Protein AF-A0AAU3USH6-F1 (afdb_monomer_lite)

Foldseek 3Di:
DDDDDPPDQPDPQAALLVLLVVQCVVVPLAQGVVLSPPASPDRPDDPDDDPPAAEPAQCQQVLVLLLVLQVDDDPPSPVVVSLVSQLSYHYDLDAHPSLLVSLVVHDLVVLLVLLCCQCRGDSGDRSNSSSLNSLLRRNAPVCLVSLLSSCSSQVRSLLSSLSNLLPYPPSLVSLLSSLSHHDDPSVLNSLVSNLVSLDPVNLVCLLQPSDPLDLLVLQCLLSSCVSSVLLVLLQDPPNDPRSLLSLLSSLLSLCVNPPRDHHLLNNPCNLSSLVSSLVVLVVDADDQSSLSSLQSQLCLLVCVPHPDHDPDPCSVVSNVSSVVVNPHDNPPDDDDPPPDD

Secondary structure (DSSP, 8-state):
----------S----HHHHHHHHHHHSTTSPPGGGGPSPTTS-SS-S----SPPB-TTSHHHHHHHHHHHH--STT--HHHHHHHHHTSBPPSS--HHHHHHHHHS-HHHHHHHHHHHHHH-SSHHHHHHHHHHHHHH--GGGHHHHHHHHTSHHHHHHHHHHHHTTSTTHHHHHHHHHTT--HHHHHHHHHHHHHTT-GGGHHHHTTTS--S-GGGGGTHHHHHHHTTHHHHTTSTT--HHHHHHHHHHHHHHHHTTTTS--TTT-TTHHHHHHHHHHHHTTS---HHHHHHHHHHHHHHTTSS-SS----TTHHHHHHHHHHHTTPPPPP---------

Structure (mmCIF, N/CA/C/O backbone):
data_AF-A0AAU3USH6-F1
#
_entry.id   AF-A0AAU3USH6-F1
#
loop_
_atom_site.group_PDB
_atom_site.id
_atom_site.type_symbol
_atom_site.label_atom_id
_atom_site.label_alt_id
_atom_site.label_comp_id
_atom_site.label_asym_id
_atom_site.label_entity_id
_atom_site.label_seq_id
_atom_site.pdbx_PDB_ins_code
_atom_site.Cartn_x
_atom_site.Cartn_y
_atom_site.Cartn_z
_atom_site.occupancy
_atom_site.B_iso_or_equiv
_atom_site.auth_seq_id
_atom_site.auth_comp_id
_atom_site.auth_asym_id
_atom_site.auth_atom_id
_atom_site.pdbx_PDB_model_num
ATOM 1 N N . MET A 1 1 ? -7.020 38.994 34.056 1.00 33.50 1 MET A N 1
ATOM 2 C CA . MET A 1 1 ? -8.200 38.235 33.591 1.00 33.50 1 MET A CA 1
ATOM 3 C C . MET A 1 1 ? -8.359 38.485 32.102 1.00 33.50 1 MET A C 1
ATOM 5 O O . MET A 1 1 ? -8.972 39.469 31.717 1.00 33.50 1 MET A O 1
ATOM 9 N N . THR A 1 2 ? -7.726 37.663 31.272 1.00 31.30 2 THR A N 1
ATOM 10 C CA . THR A 1 2 ? -7.812 37.741 29.808 1.00 31.30 2 THR A CA 1
ATOM 11 C C . THR A 1 2 ? -8.616 36.544 29.327 1.00 31.30 2 THR A C 1
ATOM 13 O O . THR A 1 2 ? -8.258 35.399 29.589 1.00 31.30 2 THR A O 1
ATOM 16 N N . ALA A 1 3 ? -9.759 36.840 28.713 1.00 30.94 3 ALA A N 1
ATOM 17 C CA . ALA A 1 3 ? -10.722 35.872 28.223 1.00 30.94 3 ALA A CA 1
ATOM 18 C C . ALA A 1 3 ? -10.141 35.082 27.042 1.00 30.94 3 ALA A C 1
ATOM 20 O O . ALA A 1 3 ? -9.728 35.661 26.037 1.00 30.94 3 ALA A O 1
ATOM 21 N N . THR A 1 4 ? -10.124 33.759 27.167 1.00 32.22 4 THR A N 1
ATOM 22 C CA . THR A 1 4 ? -9.827 32.829 26.079 1.00 32.22 4 THR A CA 1
ATOM 23 C C . THR A 1 4 ? -11.033 32.805 25.144 1.00 32.22 4 THR A C 1
ATOM 25 O O . THR A 1 4 ? -12.100 32.311 25.508 1.00 32.22 4 THR A O 1
ATOM 28 N N . ALA A 1 5 ? -10.892 33.389 23.955 1.00 35.75 5 ALA A N 1
ATOM 29 C CA . ALA A 1 5 ? -11.896 33.298 22.907 1.00 35.75 5 ALA A CA 1
ATOM 30 C C . ALA A 1 5 ? -11.969 31.843 22.419 1.00 35.75 5 ALA A C 1
ATOM 32 O O . ALA A 1 5 ? -11.060 31.354 21.751 1.00 35.75 5 ALA A O 1
ATOM 33 N N . GLY A 1 6 ? -13.039 31.142 22.795 1.00 31.83 6 GLY A N 1
ATOM 34 C CA . GLY A 1 6 ? -13.374 29.839 22.237 1.00 31.83 6 GLY A CA 1
ATOM 35 C C . GLY A 1 6 ? -13.716 29.999 20.760 1.00 31.83 6 GLY A C 1
ATOM 36 O O . GLY A 1 6 ? -14.723 30.618 20.421 1.00 31.83 6 GLY A O 1
ATOM 37 N N . SER A 1 7 ? -12.869 29.455 19.887 1.00 38.50 7 SER A N 1
ATOM 38 C CA . SER A 1 7 ? -13.201 29.272 18.477 1.00 38.50 7 SER A CA 1
ATOM 39 C C . SER A 1 7 ? -14.370 28.290 18.393 1.00 38.50 7 SER A C 1
ATOM 41 O O . SER A 1 7 ? -14.220 27.092 18.635 1.00 38.50 7 SER A O 1
ATOM 43 N N . ALA A 1 8 ? -15.569 28.814 18.150 1.00 40.00 8 ALA A N 1
ATOM 44 C CA . ALA A 1 8 ? -16.769 28.010 17.996 1.00 40.00 8 ALA A CA 1
ATOM 45 C C . ALA A 1 8 ? -16.693 27.241 16.666 1.00 40.00 8 ALA A C 1
ATOM 47 O O . ALA A 1 8 ? -16.789 27.825 15.588 1.00 40.00 8 ALA A O 1
ATOM 48 N N . ARG A 1 9 ? -16.508 25.920 16.764 1.00 53.28 9 ARG A N 1
ATOM 49 C CA . ARG A 1 9 ? -16.502 24.963 15.648 1.00 53.28 9 ARG A CA 1
ATOM 50 C C . ARG A 1 9 ? -17.879 24.950 14.966 1.00 53.28 9 ARG A C 1
ATOM 52 O O . ARG A 1 9 ? -18.876 24.596 15.593 1.00 53.28 9 ARG A O 1
ATOM 59 N N . LEU A 1 10 ? -17.948 25.338 13.692 1.00 42.50 10 LEU A N 1
ATOM 60 C CA . LEU A 1 10 ? -19.196 25.463 12.925 1.00 42.50 10 LEU A CA 1
ATOM 61 C C . LEU A 1 10 ? -19.379 24.266 11.977 1.00 42.50 10 LEU A C 1
ATOM 63 O O . LEU A 1 10 ? -19.048 24.334 10.797 1.00 42.50 10 LEU A O 1
ATOM 67 N N . GLY A 1 11 ? -19.915 23.161 12.499 1.00 51.69 11 GLY A N 1
ATOM 68 C CA . GLY A 1 11 ? -20.373 22.014 11.706 1.00 51.69 11 GLY A CA 1
ATOM 69 C C . GLY A 1 11 ? -20.657 20.773 12.565 1.00 51.69 11 GLY A C 1
ATOM 70 O O . GLY A 1 11 ? -20.011 20.595 13.599 1.00 51.69 11 GLY A O 1
ATOM 71 N N . PRO A 1 12 ? -21.621 19.908 12.190 1.00 58.28 12 PRO A N 1
ATOM 72 C CA . PRO A 1 12 ? -21.816 18.632 12.872 1.00 58.28 12 PRO A CA 1
ATOM 73 C C . PRO A 1 12 ? -20.579 17.745 12.677 1.00 58.28 12 PRO A C 1
ATOM 75 O O . PRO A 1 12 ? -20.159 17.499 11.547 1.00 58.28 12 PRO A O 1
ATOM 78 N N . ARG A 1 13 ? -20.002 17.260 13.782 1.00 82.00 13 ARG A N 1
ATOM 79 C CA . ARG A 1 13 ? -18.892 16.299 13.763 1.00 82.00 13 ARG A CA 1
ATOM 80 C C . ARG A 1 13 ? -19.377 14.976 13.171 1.00 82.00 13 ARG A C 1
ATOM 82 O O . ARG A 1 13 ? -20.218 14.304 13.765 1.00 82.00 13 ARG A O 1
ATOM 89 N N . ILE A 1 14 ? -18.872 14.634 11.992 1.00 92.31 14 ILE A N 1
ATOM 90 C CA . ILE A 1 14 ? -19.162 13.366 11.315 1.00 92.31 14 ILE A CA 1
ATOM 91 C C . ILE A 1 14 ? -18.106 12.322 11.675 1.00 92.31 14 ILE A C 1
ATOM 93 O O . ILE A 1 14 ? -16.961 12.662 11.961 1.00 92.31 14 ILE A O 1
ATOM 97 N N . ALA A 1 15 ? -18.487 11.046 11.658 1.00 95.38 15 ALA A N 1
ATOM 98 C CA . ALA A 1 15 ? -17.537 9.962 11.874 1.00 95.38 15 ALA A CA 1
ATOM 99 C C . ALA A 1 15 ? -16.539 9.867 10.710 1.00 95.38 15 ALA A C 1
ATOM 101 O O . ALA A 1 15 ? -16.905 10.124 9.559 1.00 95.38 15 ALA A O 1
ATOM 102 N N . PHE A 1 16 ? -15.311 9.420 10.986 1.00 96.50 16 PHE A N 1
ATOM 103 C CA . PHE A 1 16 ? -14.278 9.208 9.959 1.00 96.50 16 PHE A CA 1
ATOM 104 C C . PHE A 1 16 ? -14.749 8.265 8.844 1.00 96.50 16 PHE A C 1
ATOM 106 O O . PHE A 1 16 ? -14.496 8.515 7.667 1.00 96.50 16 PHE A O 1
ATOM 113 N N . TYR A 1 17 ? -15.510 7.226 9.195 1.00 97.75 17 TYR A N 1
ATOM 114 C CA . TYR A 1 17 ? -16.136 6.334 8.220 1.00 97.75 17 TYR A CA 1
ATOM 115 C C . TYR A 1 17 ? -17.096 7.073 7.274 1.00 97.75 17 TYR A C 1
ATOM 117 O O . TYR A 1 17 ? -17.008 6.919 6.058 1.00 97.75 17 TYR A O 1
ATOM 125 N N . GLU A 1 18 ? -17.990 7.913 7.802 1.00 97.75 18 GLU A N 1
ATOM 126 C CA . GLU A 1 18 ? -18.938 8.668 6.972 1.00 97.75 18 GLU A CA 1
ATOM 127 C C . GLU A 1 18 ? -18.246 9.748 6.133 1.00 97.75 18 GLU A C 1
ATOM 129 O O . GLU A 1 18 ? -18.637 9.982 4.987 1.00 97.75 18 GLU A O 1
ATOM 134 N N . HIS A 1 19 ? -17.183 10.353 6.668 1.00 96.50 19 HIS A N 1
ATOM 135 C CA . HIS A 1 19 ? -16.307 11.263 5.931 1.00 96.50 19 HIS A CA 1
ATOM 136 C C . HIS A 1 19 ? -15.667 10.573 4.726 1.00 96.50 19 HIS A C 1
ATOM 138 O O . HIS A 1 19 ? -15.833 11.029 3.594 1.00 96.50 19 HIS A O 1
ATOM 144 N N . ALA A 1 20 ? -15.027 9.422 4.944 1.00 97.06 20 ALA A N 1
ATOM 145 C CA . ALA A 1 20 ? -14.405 8.647 3.878 1.00 97.06 20 ALA A CA 1
ATOM 146 C C . ALA A 1 20 ? -15.422 8.235 2.802 1.00 97.06 20 ALA A C 1
ATOM 148 O O . ALA A 1 20 ? -15.179 8.440 1.614 1.00 97.06 20 ALA A O 1
ATOM 149 N N . ARG A 1 21 ? -16.617 7.767 3.196 1.00 97.19 21 ARG A N 1
ATOM 150 C CA . ARG A 1 21 ? -17.698 7.452 2.244 1.00 97.19 21 ARG A CA 1
ATOM 151 C C . ARG A 1 21 ? -18.176 8.666 1.457 1.00 97.19 21 ARG A C 1
ATOM 153 O O . ARG A 1 21 ? -18.535 8.542 0.286 1.00 97.19 21 ARG A O 1
ATOM 160 N N . ALA A 1 22 ? -18.269 9.830 2.096 1.00 96.69 22 ALA A N 1
ATOM 161 C CA . ALA A 1 22 ? -18.674 11.056 1.419 1.00 96.69 22 ALA A CA 1
ATOM 162 C C . ALA A 1 22 ? -17.637 11.483 0.374 1.00 96.69 22 ALA A C 1
ATOM 164 O O . ALA A 1 22 ? -18.023 11.903 -0.718 1.00 96.69 22 ALA A O 1
ATOM 165 N N . LEU A 1 23 ? -16.348 11.336 0.685 1.00 96.25 23 LEU A N 1
ATOM 166 C CA . LEU A 1 23 ? -15.255 11.614 -0.241 1.00 96.25 23 LEU A CA 1
ATOM 167 C C . LEU A 1 23 ? -15.188 10.599 -1.383 1.00 96.25 23 LEU A C 1
ATOM 169 O O . LEU A 1 23 ? -15.108 11.012 -2.535 1.00 96.25 23 LEU A O 1
ATOM 173 N N . GLU A 1 24 ? -15.319 9.304 -1.100 1.00 95.94 24 GLU A N 1
ATOM 174 C CA . GLU A 1 24 ? -15.345 8.253 -2.124 1.00 95.94 24 GLU A CA 1
ATOM 175 C C . GLU A 1 24 ? -16.473 8.482 -3.141 1.00 95.94 24 GLU A C 1
ATOM 177 O O . GLU A 1 24 ? -16.260 8.384 -4.346 1.00 95.94 24 GLU A O 1
ATOM 182 N N . ARG A 1 25 ? -17.669 8.876 -2.680 1.00 96.75 25 ARG A N 1
ATOM 183 C CA . ARG A 1 25 ? -18.783 9.223 -3.581 1.00 96.75 25 ARG A CA 1
ATOM 184 C C . ARG A 1 25 ? -18.479 10.422 -4.481 1.00 96.75 25 ARG A C 1
ATOM 186 O O . ARG A 1 25 ? -19.014 10.493 -5.583 1.00 96.75 25 ARG A O 1
ATOM 193 N N . ARG A 1 26 ? -17.672 11.377 -4.010 1.00 96.31 26 ARG A N 1
ATOM 194 C CA . ARG A 1 26 ? -17.270 12.567 -4.781 1.00 96.31 26 ARG A CA 1
ATOM 195 C C . ARG A 1 26 ? -16.106 12.277 -5.730 1.00 96.31 26 ARG A C 1
ATOM 197 O O . ARG A 1 26 ? -16.021 12.908 -6.779 1.00 96.31 26 ARG A O 1
ATOM 204 N N . HIS A 1 27 ? -15.247 11.326 -5.375 1.00 94.50 27 HIS A N 1
ATOM 205 C CA . HIS A 1 27 ? -14.028 10.964 -6.098 1.00 94.50 27 HIS A CA 1
ATOM 206 C C . HIS A 1 27 ? -13.971 9.447 -6.354 1.00 94.50 27 HIS A C 1
ATOM 208 O O . HIS A 1 27 ? -13.082 8.762 -5.846 1.00 94.50 27 HIS A O 1
ATOM 214 N N . PRO A 1 28 ? -14.928 8.885 -7.116 1.00 94.00 28 PRO A N 1
ATOM 215 C CA . PRO A 1 28 ? -15.047 7.441 -7.257 1.00 94.00 28 PRO A CA 1
ATOM 216 C C . PRO A 1 28 ? -13.859 6.852 -8.022 1.00 94.00 28 PRO A C 1
ATOM 218 O O . PRO A 1 28 ? -13.583 7.231 -9.159 1.00 94.00 28 PRO A O 1
ATOM 221 N N . GLY A 1 29 ? -13.189 5.875 -7.407 1.00 92.31 29 GLY A N 1
ATOM 222 C CA . GLY A 1 29 ? -12.150 5.073 -8.059 1.00 92.31 29 GLY A CA 1
ATOM 223 C C . GLY A 1 29 ? -10.821 5.788 -8.308 1.00 92.31 29 GLY A C 1
ATOM 224 O O . GLY A 1 29 ? -9.983 5.233 -9.011 1.00 92.31 29 GLY A O 1
ATOM 225 N N . ILE A 1 30 ? -10.620 6.979 -7.743 1.00 93.00 30 ILE A N 1
ATOM 226 C CA . ILE A 1 30 ? -9.358 7.723 -7.821 1.00 93.00 30 ILE A CA 1
ATOM 227 C C . ILE A 1 30 ? -8.828 8.020 -6.413 1.00 93.00 30 ILE A C 1
ATOM 229 O O . ILE A 1 30 ? -9.618 8.038 -5.465 1.00 93.00 30 ILE A O 1
ATOM 233 N N . PRO A 1 31 ? -7.517 8.276 -6.254 1.00 94.31 31 PRO A N 1
ATOM 234 C CA . PRO A 1 31 ? -6.971 8.745 -4.989 1.00 94.31 31 PRO A CA 1
ATOM 235 C C . PRO A 1 31 ? -7.703 9.976 -4.451 1.00 94.31 31 PRO A C 1
ATOM 237 O O . PRO A 1 31 ? -7.961 10.929 -5.192 1.00 94.31 31 PRO A O 1
ATOM 240 N N . LEU A 1 32 ? -8.028 9.959 -3.155 1.00 93.44 32 LEU A N 1
ATOM 241 C CA . LEU A 1 32 ? -8.679 11.097 -2.510 1.00 93.44 32 LEU A CA 1
ATOM 242 C C . LEU A 1 32 ? -7.744 12.320 -2.505 1.00 93.44 32 LEU A C 1
ATOM 244 O O . LEU A 1 32 ? -6.558 12.177 -2.183 1.00 93.44 32 LEU A O 1
ATOM 248 N N . PRO A 1 33 ? -8.254 13.532 -2.801 1.00 91.12 33 PRO A N 1
ATOM 249 C CA . PRO A 1 33 ? -7.474 14.758 -2.662 1.00 91.12 33 PRO A CA 1
ATOM 250 C C . PRO A 1 33 ? -6.891 14.877 -1.250 1.00 91.12 33 PRO A C 1
ATOM 252 O O . PRO A 1 33 ? -7.598 14.624 -0.275 1.00 91.12 33 PRO A O 1
ATOM 255 N N . ALA A 1 34 ? -5.607 15.234 -1.151 1.00 89.75 34 ALA A N 1
ATOM 256 C CA . ALA A 1 34 ? -4.889 15.385 0.120 1.00 89.75 34 ALA A CA 1
ATOM 257 C C . ALA A 1 34 ? -5.063 14.193 1.089 1.00 89.75 34 ALA A C 1
ATOM 259 O O . ALA A 1 34 ? -5.134 14.378 2.298 1.00 89.75 34 ALA A O 1
ATOM 260 N N . ASN A 1 35 ? -5.178 12.964 0.569 1.00 90.56 35 ASN A N 1
ATOM 261 C CA . ASN A 1 35 ? -5.408 11.748 1.364 1.00 90.56 35 ASN A CA 1
ATOM 262 C C . ASN A 1 35 ? -6.676 11.800 2.243 1.00 90.56 35 ASN A C 1
ATOM 264 O O . ASN A 1 35 ? -6.770 11.096 3.246 1.00 90.56 35 ASN A O 1
ATOM 268 N N . GLY A 1 36 ? -7.653 12.631 1.867 1.00 91.19 36 GLY A N 1
ATOM 269 C CA . GLY A 1 36 ? -8.905 12.822 2.593 1.00 91.19 36 GLY A CA 1
ATOM 270 C C . GLY A 1 36 ? -8.870 13.887 3.690 1.00 91.19 36 GLY A C 1
ATOM 271 O O . GLY A 1 36 ? -9.842 14.004 4.438 1.00 91.19 36 GLY A O 1
ATOM 272 N N . GLU A 1 37 ? -7.798 14.673 3.778 1.00 89.88 37 GLU A N 1
ATOM 273 C CA . GLU A 1 37 ? -7.746 15.861 4.628 1.00 89.88 37 GLU A CA 1
ATOM 274 C C . GLU A 1 37 ? -8.590 17.031 4.071 1.00 89.88 37 GLU A C 1
ATOM 276 O O . GLU A 1 37 ? -8.805 17.128 2.857 1.00 89.88 37 GLU A O 1
ATOM 281 N N . PRO A 1 38 ? -9.047 17.960 4.935 1.00 90.56 38 PRO A N 1
ATOM 282 C CA . PRO A 1 38 ? -8.924 17.936 6.397 1.00 90.56 38 PRO A CA 1
ATOM 283 C C . PRO A 1 38 ? -9.810 16.857 7.033 1.00 90.56 38 PRO A C 1
ATOM 285 O O . PRO A 1 38 ? -10.879 16.528 6.513 1.00 90.56 38 PRO A O 1
ATOM 288 N N . TYR A 1 39 ? -9.370 16.312 8.167 1.00 89.62 39 TYR A N 1
ATOM 289 C CA . TYR A 1 39 ? -10.148 15.320 8.903 1.00 89.62 39 TYR A CA 1
ATOM 290 C C . TYR A 1 39 ? -11.275 15.954 9.735 1.00 89.62 39 TYR A C 1
ATOM 292 O O . TYR A 1 39 ? -11.193 17.134 10.087 1.00 89.62 39 TYR A O 1
ATOM 300 N N . PRO A 1 40 ? -12.331 15.185 10.078 1.00 88.19 40 PRO A N 1
ATOM 301 C CA . PRO A 1 40 ? -13.511 15.708 10.776 1.00 88.19 40 PRO A CA 1
ATOM 302 C C . PRO A 1 40 ? -13.250 16.322 12.159 1.00 88.19 40 PRO A C 1
ATOM 304 O O . PRO A 1 40 ? -14.067 17.105 12.646 1.00 88.19 40 PRO A O 1
ATOM 307 N N . ASP A 1 41 ? -12.148 15.953 12.807 1.00 85.31 41 ASP A N 1
ATOM 308 C CA . ASP A 1 41 ? -11.726 16.458 14.114 1.00 85.31 41 ASP A CA 1
ATOM 309 C C . ASP A 1 41 ? -10.694 17.592 14.033 1.00 85.31 41 ASP A C 1
ATOM 311 O O . ASP A 1 41 ? -10.316 18.141 15.070 1.00 85.31 41 ASP A O 1
ATOM 315 N N . THR A 1 42 ? -10.269 17.975 12.825 1.00 80.19 42 THR A N 1
ATOM 316 C CA . THR A 1 42 ? -9.304 19.055 12.612 1.00 80.19 42 THR A CA 1
ATOM 317 C C . THR A 1 42 ? -10.010 20.411 12.618 1.00 80.19 42 THR A C 1
ATOM 319 O O . THR A 1 42 ? -10.917 20.667 11.825 1.00 80.19 42 THR A O 1
ATOM 322 N N . ASP A 1 43 ? -9.557 21.321 13.481 1.00 64.19 43 ASP A N 1
ATOM 323 C CA . ASP A 1 43 ? -10.142 22.656 13.665 1.00 64.19 43 ASP A CA 1
ATOM 324 C C . ASP A 1 43 ? -9.751 23.655 12.569 1.00 64.19 43 ASP A C 1
ATOM 326 O O . ASP A 1 43 ? -9.235 24.722 12.875 1.00 64.19 43 ASP A O 1
ATOM 330 N N . GLY A 1 44 ? -9.981 23.328 11.293 1.00 53.59 44 GLY A N 1
ATOM 331 C CA . GLY A 1 44 ? -9.989 24.265 10.152 1.00 53.59 44 GLY A CA 1
ATOM 332 C C . GLY A 1 44 ? -8.725 25.104 9.878 1.00 53.59 44 GLY A C 1
ATOM 333 O O . GLY A 1 44 ? -8.670 25.798 8.866 1.00 53.59 44 GLY A O 1
ATOM 334 N N . LEU A 1 45 ? -7.712 25.053 10.739 1.00 44.75 45 LEU A N 1
ATOM 335 C CA . LEU A 1 45 ? -6.410 25.682 10.600 1.00 44.75 45 LEU A CA 1
ATOM 336 C C . LEU A 1 45 ? -5.476 24.607 10.055 1.00 44.75 45 LEU A C 1
ATOM 338 O O . LEU A 1 45 ? -5.369 23.532 10.638 1.00 44.75 45 LEU A O 1
ATOM 342 N N . GLY A 1 46 ? -4.901 24.886 8.886 1.00 43.22 46 GLY A N 1
ATOM 343 C CA . GLY A 1 46 ? -4.193 23.932 8.040 1.00 43.22 46 GLY A CA 1
ATOM 344 C C . GLY A 1 46 ? -3.241 22.982 8.768 1.00 43.22 46 GLY A C 1
ATOM 345 O O . GLY A 1 46 ? -2.655 23.304 9.802 1.00 43.22 46 GLY A O 1
ATOM 346 N N . ALA A 1 47 ? -3.100 21.805 8.163 1.00 46.69 47 ALA A N 1
ATOM 347 C CA . ALA A 1 47 ? -2.153 20.766 8.522 1.00 46.69 47 ALA A CA 1
ATOM 348 C C . ALA A 1 47 ? -0.776 21.334 8.910 1.00 46.69 47 ALA A C 1
ATOM 350 O O . ALA A 1 47 ? -0.278 22.277 8.297 1.00 46.69 47 ALA A O 1
ATOM 351 N N . SER A 1 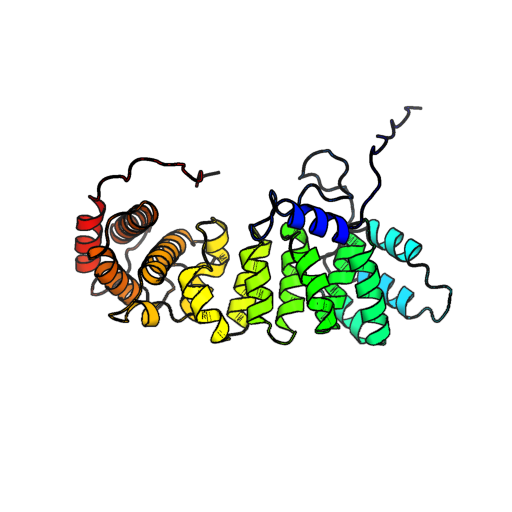48 ? -0.149 20.685 9.894 1.00 44.69 48 SER A N 1
ATOM 352 C CA . SER A 1 48 ? 1.180 20.984 10.447 1.00 44.69 48 SER A CA 1
ATOM 353 C C . SER A 1 48 ? 1.234 21.962 11.627 1.00 44.69 48 SER A C 1
ATOM 355 O O . SER A 1 48 ? 2.050 22.881 11.657 1.00 44.69 48 SER A O 1
ATOM 357 N N . HIS A 1 49 ? 0.503 21.659 12.697 1.00 42.50 49 HIS A N 1
ATOM 358 C CA . HIS A 1 49 ? 1.023 21.904 14.041 1.00 42.50 49 HIS A CA 1
ATOM 359 C C . HIS A 1 49 ? 0.781 20.677 14.908 1.00 42.50 49 HIS A C 1
ATOM 361 O O . HIS A 1 49 ? -0.291 20.080 14.869 1.00 42.50 49 HIS A O 1
ATOM 367 N N . SER A 1 50 ? 1.793 20.281 15.683 1.00 52.88 50 SER A N 1
ATOM 368 C CA . SER A 1 50 ? 1.572 19.413 16.831 1.00 52.88 50 SER A CA 1
ATOM 369 C C . SER A 1 50 ? 0.455 20.049 17.652 1.00 52.88 50 SER A C 1
ATOM 371 O O . SER A 1 50 ? 0.660 21.104 18.248 1.00 52.88 50 SER A O 1
ATOM 373 N N . ASP A 1 51 ? -0.706 19.416 17.690 1.00 64.56 51 ASP A N 1
ATOM 374 C CA . ASP A 1 51 ? -1.865 19.779 18.515 1.00 64.56 51 ASP A CA 1
ATOM 375 C C . ASP A 1 51 ? -1.577 19.765 20.035 1.00 64.56 51 ASP A C 1
ATOM 377 O O . ASP A 1 51 ? -2.488 19.839 20.854 1.00 64.56 51 ASP A O 1
ATOM 381 N N . GLY A 1 52 ? -0.301 19.660 20.423 1.00 70.69 52 GLY A N 1
ATOM 382 C CA . GLY A 1 52 ? 0.195 19.619 21.790 1.00 70.69 52 GLY A CA 1
ATOM 383 C C . GLY A 1 52 ? -0.058 18.292 22.495 1.00 70.69 52 GLY A C 1
ATOM 384 O O . GLY A 1 52 ? 0.425 18.122 23.614 1.00 70.69 52 GLY A O 1
ATOM 385 N N . ARG A 1 53 ? -0.777 17.347 21.870 1.00 79.44 53 ARG A N 1
ATOM 386 C CA . ARG A 1 53 ? -1.124 16.082 22.516 1.00 79.44 53 ARG A CA 1
ATOM 387 C C . ARG A 1 53 ? 0.116 15.203 22.694 1.00 79.44 53 ARG A C 1
ATOM 389 O O . ARG A 1 53 ? 0.911 15.064 21.754 1.00 79.44 53 ARG A O 1
ATOM 396 N N . PRO A 1 54 ? 0.291 14.574 23.870 1.00 84.25 54 PRO A N 1
ATOM 397 C CA . PRO A 1 54 ? 1.346 13.594 24.073 1.00 84.25 54 PRO A CA 1
ATOM 398 C C . PRO A 1 54 ? 1.214 12.436 23.076 1.00 84.25 54 PRO A C 1
ATOM 400 O O . PRO A 1 54 ? 0.114 11.991 22.746 1.00 84.25 54 PRO A O 1
ATOM 403 N N . CYS A 1 55 ? 2.350 11.936 22.593 1.00 84.62 55 CYS A N 1
ATOM 404 C CA . CYS A 1 55 ? 2.393 10.795 21.684 1.00 84.62 55 CYS A CA 1
ATOM 405 C C . CYS A 1 55 ? 2.673 9.509 22.470 1.00 84.62 55 CYS A C 1
ATOM 407 O O . CYS A 1 55 ? 3.733 9.387 23.084 1.00 84.62 55 CYS A O 1
ATOM 409 N N . ASP A 1 56 ? 1.753 8.543 22.416 1.00 89.44 56 ASP A N 1
ATOM 410 C CA . ASP A 1 56 ? 1.915 7.214 23.024 1.00 89.44 56 ASP A CA 1
ATOM 411 C C . ASP A 1 56 ? 2.671 6.280 22.069 1.00 89.44 56 ASP A C 1
ATOM 413 O O . ASP A 1 56 ? 2.121 5.319 21.533 1.00 89.44 56 ASP A O 1
ATOM 417 N N . ARG A 1 57 ? 3.941 6.608 21.794 1.00 86.50 57 ARG A N 1
ATOM 418 C CA . ARG A 1 57 ? 4.750 5.939 20.756 1.00 86.50 57 ARG A CA 1
ATOM 419 C C . ARG A 1 57 ? 4.804 4.421 20.912 1.00 86.50 57 ARG A C 1
ATOM 421 O O . ARG A 1 57 ? 4.702 3.718 19.912 1.00 86.50 57 ARG A O 1
ATOM 428 N N . ASP A 1 58 ? 4.914 3.944 22.148 1.00 90.62 58 ASP A N 1
ATOM 429 C CA . ASP A 1 58 ? 5.075 2.521 22.461 1.00 90.62 58 ASP A CA 1
ATOM 430 C C . ASP A 1 58 ? 3.723 1.805 22.662 1.00 90.62 58 ASP A C 1
ATOM 432 O O . ASP A 1 58 ? 3.672 0.597 22.897 1.00 90.62 58 ASP A O 1
ATOM 436 N N . GLY A 1 59 ? 2.606 2.543 22.594 1.00 93.19 59 GLY A N 1
ATOM 437 C CA . GLY A 1 59 ? 1.251 2.016 22.771 1.00 93.19 59 GLY A CA 1
ATOM 438 C C . GLY A 1 59 ? 0.928 1.545 24.193 1.00 93.19 59 GLY A C 1
ATOM 439 O O . GLY A 1 59 ? -0.088 0.881 24.400 1.00 93.19 59 GLY A O 1
ATOM 440 N N . VAL A 1 60 ? 1.790 1.828 25.175 1.00 95.69 60 VAL A N 1
ATOM 441 C CA . VAL A 1 60 ? 1.663 1.328 26.554 1.00 95.69 60 VAL A CA 1
ATOM 442 C C . VAL A 1 60 ? 0.485 1.985 27.266 1.00 95.69 60 VAL A C 1
ATOM 444 O O . VAL A 1 60 ? -0.228 1.315 28.016 1.00 95.69 60 VAL A O 1
ATOM 447 N N . HIS A 1 61 ? 0.265 3.284 27.052 1.00 94.19 61 HIS A N 1
ATOM 448 C CA . HIS A 1 61 ? -0.862 3.980 27.669 1.00 94.19 61 HIS A CA 1
ATOM 449 C C . HIS A 1 61 ? -2.191 3.488 27.082 1.00 94.19 61 HIS A C 1
ATOM 451 O O . HIS A 1 61 ? -3.094 3.097 27.823 1.00 94.19 61 HIS A O 1
ATOM 457 N N . THR A 1 62 ? -2.254 3.389 25.756 1.00 95.19 62 THR A N 1
ATOM 458 C CA . THR A 1 62 ? -3.395 2.864 25.001 1.00 95.19 62 THR A CA 1
ATOM 459 C C . THR A 1 62 ? -3.731 1.433 25.415 1.00 95.19 62 THR A C 1
ATOM 461 O O . THR A 1 62 ? -4.896 1.116 25.647 1.00 95.19 62 THR A O 1
ATOM 464 N N . ALA A 1 63 ? -2.721 0.571 25.571 1.00 96.31 63 ALA A N 1
ATOM 465 C CA . ALA A 1 63 ? -2.907 -0.806 26.020 1.00 96.31 63 ALA A CA 1
ATOM 466 C C . ALA A 1 63 ? -3.553 -0.882 27.412 1.00 96.31 63 ALA A C 1
ATOM 468 O O . ALA A 1 63 ? -4.466 -1.677 27.613 1.00 96.31 63 ALA A O 1
ATOM 469 N N . ARG A 1 64 ? -3.144 -0.018 28.354 1.00 95.50 64 ARG A N 1
ATOM 470 C CA . ARG A 1 64 ? -3.739 0.036 29.703 1.00 95.50 64 ARG A CA 1
ATOM 471 C C . ARG A 1 64 ? -5.198 0.481 29.681 1.00 95.50 64 ARG A C 1
ATOM 473 O O . ARG A 1 64 ? -6.012 -0.124 30.376 1.00 95.50 64 ARG A O 1
ATOM 480 N N . ILE A 1 65 ? -5.524 1.510 28.895 1.00 94.38 65 ILE A N 1
ATOM 481 C CA . ILE A 1 65 ? -6.911 1.964 28.707 1.00 94.38 65 ILE A CA 1
ATOM 482 C C . ILE A 1 65 ? -7.753 0.813 28.139 1.00 94.38 65 ILE A C 1
ATOM 484 O O . ILE A 1 65 ? -8.830 0.507 28.654 1.00 94.38 65 ILE A O 1
ATOM 488 N N . LEU A 1 66 ? -7.236 0.135 27.110 1.00 94.75 66 LEU A N 1
ATOM 489 C CA . LEU A 1 66 ? -7.917 -0.986 26.470 1.00 94.75 66 LEU A CA 1
ATOM 490 C C . LEU A 1 66 ? -8.134 -2.159 27.440 1.00 94.75 66 LEU A C 1
ATOM 492 O O . LEU A 1 66 ? -9.252 -2.662 27.535 1.00 94.75 66 LEU A O 1
ATOM 496 N N . ASP A 1 67 ? -7.107 -2.564 28.193 1.00 93.44 67 ASP A N 1
ATOM 497 C CA . ASP A 1 67 ? -7.204 -3.627 29.202 1.00 93.44 67 ASP A CA 1
ATOM 498 C C . ASP A 1 67 ? -8.258 -3.295 30.267 1.00 93.44 67 ASP A C 1
ATOM 500 O O . ASP A 1 67 ? -9.083 -4.146 30.609 1.00 93.44 67 ASP A O 1
ATOM 504 N N . ALA A 1 68 ? -8.267 -2.061 30.784 1.00 92.06 68 ALA A N 1
ATOM 505 C CA . ALA A 1 68 ? -9.235 -1.622 31.787 1.00 92.06 68 ALA A CA 1
ATOM 506 C C . ALA A 1 68 ? -10.673 -1.662 31.241 1.00 92.06 68 ALA A C 1
ATOM 508 O O . ALA A 1 68 ? -11.593 -2.166 31.900 1.00 92.06 68 ALA A O 1
ATOM 509 N N . PHE A 1 69 ? -10.864 -1.199 30.004 1.00 92.62 69 PHE A N 1
ATOM 510 C CA . PHE A 1 69 ? -12.162 -1.220 29.341 1.00 92.62 69 PHE A CA 1
ATOM 511 C C . PHE A 1 69 ? -12.660 -2.653 29.094 1.00 92.62 69 PHE A C 1
ATOM 513 O O . PHE A 1 69 ? -13.818 -2.973 29.376 1.00 92.62 69 PHE A O 1
ATOM 520 N N . LEU A 1 70 ? -11.789 -3.538 28.602 1.00 90.25 70 LEU A N 1
ATOM 521 C CA . LEU A 1 70 ? -12.131 -4.930 28.298 1.00 90.25 70 LEU A CA 1
ATOM 522 C C . LEU A 1 70 ? -12.291 -5.790 29.560 1.00 90.25 70 LEU A C 1
ATOM 524 O O . LEU A 1 70 ? -13.099 -6.717 29.567 1.00 90.25 70 LEU A O 1
ATOM 528 N N . SER A 1 71 ? -11.608 -5.458 30.655 1.00 87.44 71 SER A N 1
ATOM 529 C CA . SER A 1 71 ? -11.773 -6.148 31.944 1.00 87.44 71 SER A CA 1
ATOM 530 C C . SER A 1 71 ? -13.107 -5.817 32.621 1.00 87.44 71 SER A C 1
ATOM 532 O O . SER A 1 71 ? -13.653 -6.626 33.374 1.00 87.44 71 SER A O 1
ATOM 534 N N . THR A 1 72 ? -13.681 -4.647 32.329 1.00 83.69 72 THR A N 1
ATOM 535 C CA . THR A 1 72 ? -14.982 -4.239 32.872 1.00 83.69 72 THR A CA 1
ATOM 536 C C . THR A 1 72 ? -16.091 -5.084 32.240 1.00 83.69 72 THR A C 1
ATOM 538 O O . THR A 1 72 ? -16.376 -4.953 31.054 1.00 83.69 72 THR A O 1
ATOM 541 N N . SER A 1 73 ? -16.718 -5.987 32.996 1.00 60.12 73 SER A N 1
ATOM 542 C CA . SER A 1 73 ? -17.800 -6.848 32.490 1.00 60.12 73 SER A CA 1
ATOM 543 C C . SER A 1 73 ? -19.178 -6.213 32.731 1.00 60.12 73 SER A C 1
ATOM 545 O O . SER A 1 73 ? -19.537 -5.960 33.878 1.00 60.12 73 SER A O 1
ATOM 547 N N . GLY A 1 74 ? -19.980 -5.992 31.678 1.00 61.66 74 GLY A N 1
ATOM 548 C CA . GLY A 1 74 ? -21.414 -5.664 31.792 1.00 61.66 74 GLY A CA 1
ATOM 549 C C . GLY A 1 74 ? -21.891 -4.397 31.061 1.00 61.66 74 GLY A C 1
ATOM 550 O O . GLY A 1 74 ? -21.155 -3.776 30.303 1.00 61.66 74 GLY A O 1
ATOM 551 N N . LYS A 1 75 ? -23.155 -4.006 31.313 1.00 55.22 75 LYS A N 1
ATOM 552 C CA . LYS A 1 75 ? -23.894 -2.868 30.703 1.00 55.22 75 LYS A CA 1
ATOM 553 C C . LYS A 1 75 ? -23.283 -1.467 30.943 1.00 55.22 75 LYS A C 1
ATOM 555 O O . LYS A 1 75 ? -23.874 -0.483 30.513 1.00 55.22 75 LYS A O 1
ATOM 560 N N . ASN A 1 76 ? -22.126 -1.381 31.602 1.00 56.62 76 ASN A N 1
ATOM 561 C CA . ASN A 1 76 ? -21.467 -0.137 32.019 1.00 56.62 76 ASN A CA 1
ATOM 562 C C . ASN A 1 76 ? -20.202 0.195 31.207 1.00 56.62 76 ASN A C 1
ATOM 564 O O . ASN A 1 76 ? -19.426 1.051 31.618 1.00 56.62 76 ASN A O 1
ATOM 568 N N . CYS A 1 77 ? -19.959 -0.470 30.074 1.00 70.50 77 CYS A N 1
ATOM 569 C CA . CYS A 1 77 ? -18.896 -0.060 29.158 1.00 70.50 77 CYS A CA 1
ATOM 570 C C . CYS A 1 77 ? -19.242 1.302 28.528 1.00 70.50 77 CYS A C 1
ATOM 572 O O . CYS A 1 77 ? -19.948 1.363 27.521 1.00 70.50 77 CYS A O 1
ATOM 574 N N . ASP A 1 78 ? -18.753 2.392 29.125 1.00 86.75 78 ASP A N 1
ATOM 575 C CA . ASP A 1 78 ? -18.912 3.742 28.583 1.00 86.75 78 ASP A CA 1
ATOM 576 C C . ASP A 1 78 ? -17.910 3.973 27.441 1.00 86.75 78 ASP A C 1
ATOM 578 O O . ASP A 1 78 ? -16.773 4.405 27.633 1.00 86.75 78 ASP A O 1
ATOM 582 N N . VAL A 1 79 ? -18.345 3.674 26.216 1.00 88.06 79 VAL A N 1
ATOM 583 C CA . VAL A 1 79 ? -17.568 3.931 24.992 1.00 88.06 79 VAL A CA 1
ATOM 584 C C . VAL A 1 79 ? -17.280 5.427 24.821 1.00 88.06 79 VAL A C 1
ATOM 586 O O . VAL A 1 79 ? -16.252 5.793 24.255 1.00 88.06 79 VAL A O 1
ATOM 589 N N . ALA A 1 80 ? -18.137 6.316 25.335 1.00 87.50 80 ALA A N 1
ATOM 590 C CA . ALA A 1 80 ? -17.874 7.748 25.280 1.00 87.50 80 ALA A CA 1
ATOM 591 C C . ALA A 1 80 ? -16.732 8.143 26.227 1.00 87.50 80 ALA A C 1
ATOM 593 O O . ALA A 1 80 ? -15.946 9.022 25.878 1.00 87.50 80 ALA A O 1
ATOM 594 N N . GLN A 1 81 ? -16.609 7.497 27.392 1.00 89.38 81 GLN A N 1
ATOM 595 C CA . GLN A 1 81 ? -15.445 7.657 28.268 1.00 89.38 81 GLN A CA 1
ATOM 596 C C . GLN A 1 81 ? -14.171 7.145 27.600 1.00 89.38 81 GLN A C 1
ATOM 598 O O . GLN A 1 81 ? -13.203 7.897 27.533 1.00 89.38 81 GLN A O 1
ATOM 603 N N . LEU A 1 82 ? -14.203 5.935 27.033 1.00 91.75 82 LEU A N 1
ATOM 604 C CA . LEU A 1 82 ? -13.077 5.387 26.272 1.00 91.75 82 LEU A CA 1
ATOM 605 C C . LEU A 1 82 ? -12.616 6.364 25.179 1.00 91.75 82 LEU A C 1
ATOM 607 O O . LEU A 1 82 ? -11.431 6.665 25.070 1.00 91.75 82 LEU A O 1
ATOM 611 N N . ASN A 1 83 ? -13.555 6.911 24.403 1.00 90.12 83 ASN A N 1
ATOM 612 C CA . ASN A 1 83 ? -13.236 7.866 23.345 1.00 90.12 83 ASN A CA 1
ATOM 613 C C . ASN A 1 83 ? -12.581 9.146 23.875 1.00 90.12 83 ASN A C 1
ATOM 615 O O . ASN A 1 83 ? -11.664 9.653 23.233 1.00 90.12 83 ASN A O 1
ATOM 619 N N . ARG A 1 84 ? -13.034 9.667 25.025 1.00 89.31 84 ARG A N 1
ATOM 620 C CA . ARG A 1 84 ? -12.431 10.853 25.653 1.00 89.31 84 ARG A CA 1
ATOM 621 C C . ARG A 1 84 ? -10.996 10.578 26.093 1.00 89.31 84 ARG A C 1
ATOM 623 O O . ARG A 1 84 ? -10.122 11.350 25.726 1.00 89.31 84 ARG A O 1
ATOM 630 N N . GLU A 1 85 ? -10.757 9.471 26.796 1.00 91.25 85 GLU A N 1
ATOM 631 C CA . GLU A 1 85 ? -9.417 9.101 27.281 1.00 91.25 85 GLU A CA 1
ATOM 632 C C . GLU A 1 85 ? -8.429 8.889 26.122 1.00 91.25 85 GLU A C 1
ATOM 634 O O . GLU A 1 85 ? -7.293 9.361 26.161 1.00 91.25 85 GLU A O 1
ATOM 639 N N . LEU A 1 86 ? -8.871 8.242 25.038 1.00 91.88 86 LEU A N 1
ATOM 640 C CA . LEU A 1 86 ? -8.040 8.050 23.847 1.00 91.88 86 LEU A CA 1
ATOM 641 C C . LEU A 1 86 ? -7.755 9.365 23.111 1.00 91.88 86 LEU A C 1
ATOM 643 O O . LEU A 1 86 ? -6.645 9.556 22.623 1.00 91.88 86 LEU A O 1
ATOM 647 N N . ALA A 1 87 ? -8.729 10.277 23.029 1.00 87.75 87 ALA A N 1
ATOM 648 C CA . ALA A 1 87 ? -8.586 11.544 22.307 1.00 87.75 87 ALA A CA 1
ATOM 649 C C . ALA A 1 87 ? -7.561 12.507 22.934 1.00 87.75 87 ALA A C 1
ATOM 651 O O . ALA A 1 87 ? -7.129 13.454 22.268 1.00 87.75 87 ALA A O 1
ATOM 652 N N . GLU A 1 88 ? -7.150 12.264 24.181 1.00 88.25 88 GLU A N 1
ATOM 653 C CA . GLU A 1 88 ? -6.092 13.014 24.866 1.00 88.25 88 GLU A CA 1
ATOM 654 C C . GLU A 1 88 ? -4.690 12.709 24.313 1.00 88.25 88 GLU A C 1
ATOM 656 O O . GLU A 1 88 ? -3.771 13.505 24.510 1.00 88.25 88 GLU A O 1
ATOM 661 N N . HIS A 1 89 ? -4.521 11.601 23.582 1.00 87.88 89 HIS A N 1
ATOM 662 C CA . HIS A 1 89 ? -3.225 11.125 23.105 1.00 87.88 89 HIS A CA 1
ATOM 663 C C . HIS A 1 89 ? -3.204 10.909 21.594 1.00 87.88 89 HIS A C 1
ATOM 665 O O . HIS A 1 89 ? -4.189 10.518 20.970 1.00 87.88 89 HIS A O 1
ATOM 671 N N . ARG A 1 90 ? -2.027 11.099 20.994 1.00 87.88 90 ARG A N 1
ATOM 672 C CA . ARG A 1 90 ? -1.767 10.645 19.626 1.00 87.88 90 ARG A CA 1
ATOM 673 C C . ARG A 1 90 ? -1.359 9.184 19.655 1.00 87.88 90 ARG A C 1
ATOM 675 O O . ARG A 1 90 ? -0.323 8.844 20.237 1.00 87.88 90 ARG A O 1
ATOM 682 N N . LEU A 1 91 ? -2.164 8.347 19.009 1.00 91.31 91 LEU A N 1
ATOM 683 C CA . LEU A 1 91 ? -1.911 6.917 18.918 1.00 91.31 91 LEU A CA 1
ATOM 684 C C . LEU A 1 91 ? -0.930 6.593 17.781 1.00 91.31 91 LEU A C 1
ATOM 686 O O . LEU A 1 91 ? -0.884 7.295 16.768 1.00 91.31 91 LEU A O 1
ATOM 690 N N . PRO A 1 92 ? -0.147 5.516 17.929 1.00 90.12 92 PRO A N 1
ATOM 691 C CA . PRO A 1 92 ? 0.752 5.056 16.888 1.00 90.12 92 PRO A CA 1
ATOM 692 C C . PRO A 1 92 ? -0.037 4.407 15.744 1.00 90.12 92 PRO A C 1
ATOM 694 O O . PRO A 1 92 ? -0.886 3.546 15.963 1.00 90.12 92 PRO A O 1
ATOM 697 N N . ILE A 1 93 ? 0.298 4.779 14.508 1.00 91.81 93 ILE A N 1
ATOM 698 C CA . ILE A 1 93 ? -0.270 4.178 13.28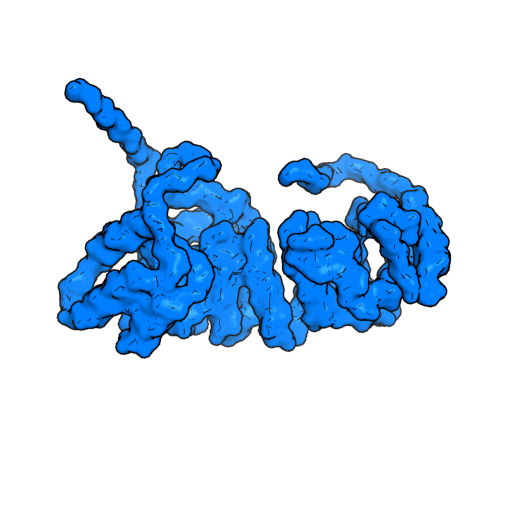4 1.00 91.81 93 ILE A CA 1
ATOM 699 C C . ILE A 1 93 ? 0.423 2.863 12.891 1.00 91.81 93 ILE A C 1
ATOM 701 O O . ILE A 1 93 ? -0.033 2.151 11.999 1.00 91.81 93 ILE A O 1
ATOM 705 N N . HIS A 1 94 ? 1.529 2.532 13.560 1.00 91.69 94 HIS A N 1
ATOM 706 C CA . HIS A 1 94 ? 2.233 1.264 13.414 1.00 91.69 94 HIS A CA 1
ATOM 707 C C . HIS A 1 94 ? 1.872 0.312 14.545 1.00 91.69 94 HIS A C 1
ATOM 709 O O . HIS A 1 94 ? 1.559 0.722 15.663 1.00 91.69 94 HIS A O 1
ATOM 715 N N . ARG A 1 95 ? 1.967 -0.983 14.248 1.00 92.81 95 ARG A N 1
ATOM 716 C CA . ARG A 1 95 ? 1.686 -2.051 15.201 1.00 92.81 95 ARG A CA 1
ATOM 717 C C . ARG A 1 95 ? 2.582 -1.934 16.437 1.00 92.81 95 ARG A C 1
ATOM 719 O O . ARG A 1 95 ? 3.796 -2.076 16.325 1.00 92.81 95 ARG A O 1
ATOM 726 N N . GLN A 1 96 ? 1.966 -1.804 17.610 1.00 95.06 96 GLN A N 1
ATOM 727 C CA . GLN A 1 96 ? 2.668 -1.824 18.892 1.00 95.06 96 GLN A CA 1
ATOM 728 C C . GLN A 1 96 ? 2.451 -3.128 19.640 1.00 95.06 96 GLN A C 1
ATOM 730 O O . GLN A 1 96 ? 1.323 -3.610 19.749 1.00 95.06 96 GLN A O 1
ATOM 735 N N . VAL A 1 97 ? 3.533 -3.674 20.198 1.00 95.69 97 VAL A N 1
ATOM 736 C CA . VAL A 1 97 ? 3.504 -4.936 20.950 1.00 95.69 97 VAL A CA 1
ATOM 737 C C . VAL A 1 97 ? 2.534 -4.845 22.129 1.00 95.69 97 VAL A C 1
ATOM 739 O O . VAL A 1 97 ? 1.688 -5.722 22.269 1.00 95.69 97 VAL A O 1
ATOM 742 N N . ALA A 1 98 ? 2.565 -3.752 22.898 1.00 96.88 98 ALA A N 1
ATOM 743 C CA . ALA A 1 98 ? 1.696 -3.577 24.062 1.00 96.88 98 ALA A CA 1
ATOM 744 C C . ALA A 1 98 ? 0.196 -3.624 23.707 1.00 96.88 98 ALA A C 1
ATOM 746 O O . ALA A 1 98 ? -0.586 -4.278 24.398 1.00 96.88 98 ALA A O 1
ATOM 747 N N . ILE A 1 99 ? -0.206 -2.974 22.607 1.00 96.12 99 ILE A N 1
ATOM 748 C CA . ILE A 1 99 ? -1.604 -2.961 22.142 1.00 96.12 99 ILE A CA 1
ATOM 749 C C . ILE A 1 99 ? -2.026 -4.361 21.684 1.00 96.12 99 ILE A C 1
ATOM 751 O O . ILE A 1 99 ? -3.107 -4.828 22.033 1.00 96.12 99 ILE A O 1
ATOM 755 N N . VAL A 1 100 ? -1.165 -5.054 20.937 1.00 96.31 100 VAL A N 1
ATOM 756 C CA . VAL A 1 100 ? -1.428 -6.425 20.471 1.00 96.31 100 VAL A CA 1
ATOM 757 C C . VAL A 1 100 ? -1.596 -7.372 21.654 1.00 96.31 100 VAL A C 1
ATOM 759 O O . VAL A 1 100 ? -2.508 -8.193 21.655 1.00 96.31 100 VAL A O 1
ATOM 762 N N . GLU A 1 101 ? -0.731 -7.277 22.659 1.00 96.75 101 GLU A N 1
ATOM 763 C CA . GLU A 1 101 ? -0.827 -8.120 23.848 1.00 96.75 101 GLU A CA 1
ATOM 764 C C . GLU A 1 101 ? -2.125 -7.859 24.623 1.00 96.75 101 GLU A C 1
ATOM 766 O O . GLU A 1 101 ? -2.750 -8.815 25.078 1.00 96.75 101 GLU A O 1
ATOM 771 N N . ALA A 1 102 ? -2.565 -6.599 24.732 1.00 96.00 102 ALA A N 1
ATOM 772 C CA . ALA A 1 102 ? -3.859 -6.251 25.329 1.00 96.00 102 ALA A CA 1
ATOM 773 C C . ALA A 1 102 ? -5.035 -6.851 24.547 1.00 96.00 102 ALA A C 1
ATOM 775 O O . ALA A 1 102 ? -5.927 -7.461 25.134 1.00 96.00 102 ALA A O 1
ATOM 776 N N . ILE A 1 103 ? -4.997 -6.768 23.214 1.00 96.00 103 ILE A N 1
ATOM 777 C CA . ILE A 1 103 ? -5.980 -7.422 22.341 1.00 96.00 103 ILE A CA 1
ATOM 778 C C . ILE A 1 103 ? -5.995 -8.940 22.570 1.00 96.00 103 ILE A C 1
ATOM 780 O O . ILE A 1 103 ? -7.063 -9.529 22.712 1.00 96.00 103 ILE A O 1
ATOM 784 N N . GLY A 1 104 ? -4.820 -9.571 22.641 1.00 95.19 104 GLY A N 1
ATOM 785 C CA . GLY A 1 104 ? -4.677 -11.021 22.789 1.00 95.19 104 GLY A CA 1
ATOM 786 C C . GLY A 1 104 ? -5.118 -11.579 24.146 1.00 95.19 104 GLY A C 1
ATOM 787 O O . GLY A 1 104 ? -5.364 -12.778 24.251 1.00 95.19 104 GLY A O 1
ATOM 788 N N . ARG A 1 105 ? -5.235 -10.737 25.181 1.00 94.81 105 ARG A N 1
ATOM 789 C CA . ARG A 1 105 ? -5.753 -11.129 26.504 1.00 94.81 105 ARG A CA 1
ATOM 790 C C . ARG A 1 105 ? -7.279 -11.192 26.572 1.00 94.81 105 ARG A C 1
ATOM 792 O O . ARG A 1 105 ? -7.811 -11.783 27.510 1.00 94.81 105 ARG A O 1
ATOM 799 N N . ALA A 1 106 ? -7.979 -10.561 25.634 1.00 93.62 106 ALA A N 1
ATOM 800 C CA . ALA A 1 106 ? -9.427 -10.421 25.667 1.00 93.62 106 ALA A CA 1
ATOM 801 C C . ALA A 1 106 ? -10.139 -11.388 24.711 1.00 93.62 106 ALA A C 1
ATOM 803 O O . ALA A 1 106 ? -9.540 -11.963 23.805 1.00 93.62 106 ALA A O 1
ATOM 804 N N . ASP A 1 107 ? -11.449 -11.545 24.912 1.00 92.94 107 ASP A N 1
ATOM 805 C CA . ASP A 1 107 ? -12.303 -12.318 24.010 1.00 92.94 107 ASP A CA 1
ATOM 806 C C . ASP A 1 107 ? -12.297 -11.715 22.584 1.00 92.94 107 ASP A C 1
ATOM 808 O O . ASP A 1 107 ? -12.673 -10.545 22.424 1.00 92.94 107 ASP A O 1
ATOM 812 N N . PRO A 1 108 ? -11.903 -12.476 21.540 1.00 93.88 108 PRO A N 1
ATOM 813 C CA . PRO A 1 108 ? -11.782 -11.955 20.179 1.00 93.88 108 PRO A CA 1
ATOM 814 C C . PRO A 1 108 ? -13.082 -11.381 19.605 1.00 93.88 108 PRO A C 1
ATOM 816 O O . PRO A 1 108 ? -13.032 -10.386 18.880 1.00 93.88 108 PRO A O 1
ATOM 819 N N . GLU A 1 109 ? -14.244 -11.957 19.938 1.00 94.25 109 GLU A N 1
ATOM 820 C CA . GLU A 1 109 ? -15.543 -11.447 19.476 1.00 94.25 109 GLU A CA 1
ATOM 821 C C . GLU A 1 109 ? -15.849 -10.081 20.088 1.00 94.25 109 GLU A C 1
ATOM 823 O O . GLU A 1 109 ? -16.242 -9.144 19.385 1.00 94.25 109 GLU A O 1
ATOM 828 N N . ARG A 1 110 ? -15.601 -9.927 21.391 1.00 93.56 110 ARG A N 1
ATOM 829 C CA . ARG A 1 110 ? -15.741 -8.642 22.077 1.00 93.56 110 ARG A CA 1
ATOM 830 C C . ARG A 1 110 ? -14.799 -7.580 21.513 1.00 93.56 110 ARG A C 1
ATOM 832 O O . ARG A 1 110 ? -15.240 -6.450 21.286 1.00 93.56 110 ARG A O 1
ATOM 839 N N . VAL A 1 111 ? -13.531 -7.923 21.269 1.00 96.38 111 VAL A N 1
ATOM 840 C CA . VAL A 1 111 ? -12.567 -6.993 20.659 1.00 96.38 111 VAL A CA 1
ATOM 841 C C . VAL A 1 111 ? -13.036 -6.588 19.265 1.00 96.38 111 VAL A C 1
ATOM 843 O O . VAL A 1 111 ? -13.070 -5.398 18.961 1.00 96.38 111 VAL A O 1
ATOM 846 N N . ARG A 1 112 ? -13.465 -7.543 18.432 1.00 97.06 112 ARG A N 1
ATOM 847 C CA . ARG A 1 112 ? -13.962 -7.252 17.080 1.00 97.06 112 ARG A CA 1
ATOM 848 C C . ARG A 1 112 ? -15.207 -6.368 17.108 1.00 97.06 112 ARG A C 1
ATOM 850 O O . ARG A 1 112 ? -15.300 -5.422 16.327 1.00 97.06 112 ARG A O 1
ATOM 857 N N . GLY A 1 113 ? -16.142 -6.628 18.022 1.00 96.56 113 GLY A N 1
ATOM 858 C CA . GLY A 1 113 ? -17.333 -5.801 18.221 1.00 96.56 113 GLY A CA 1
ATOM 859 C C . GLY A 1 113 ? -16.988 -4.352 18.577 1.00 96.56 113 GLY A C 1
ATOM 860 O O . GLY A 1 113 ? -17.523 -3.423 17.967 1.00 96.56 113 GLY A O 1
ATOM 861 N N . LEU A 1 114 ? -16.044 -4.151 19.503 1.00 96.38 114 LEU A N 1
ATOM 862 C CA . LEU A 1 114 ? -15.544 -2.821 19.855 1.00 96.38 114 LEU A CA 1
ATOM 863 C C . LEU A 1 114 ? -14.815 -2.157 18.680 1.00 96.38 114 LEU A C 1
ATOM 865 O O . LEU A 1 114 ? -15.046 -0.985 18.401 1.00 96.38 114 LEU A O 1
ATOM 869 N N . ALA A 1 115 ? -13.982 -2.905 17.959 1.00 98.00 115 ALA A N 1
ATOM 870 C CA . ALA A 1 115 ? -13.243 -2.414 16.803 1.00 98.00 115 ALA A CA 1
ATOM 871 C C . ALA A 1 115 ? -14.180 -1.885 15.712 1.00 98.00 115 ALA A C 1
ATOM 873 O O . ALA A 1 115 ? -14.048 -0.739 15.285 1.00 98.00 115 ALA A O 1
ATOM 874 N N . ARG A 1 116 ? -15.208 -2.666 15.355 1.00 98.44 116 ARG A N 1
ATOM 875 C CA . ARG A 1 116 ? -16.270 -2.251 14.426 1.00 98.44 116 ARG A CA 1
ATOM 876 C C . ARG A 1 116 ? -16.966 -0.973 14.894 1.00 98.44 116 ARG A C 1
ATOM 878 O O . ARG A 1 116 ? -17.211 -0.082 14.082 1.00 98.44 116 ARG A O 1
ATOM 885 N N . LEU A 1 117 ? -17.285 -0.878 16.186 1.00 97.19 117 LEU A N 1
ATOM 886 C CA . LEU A 1 117 ? -17.963 0.282 16.763 1.00 97.19 117 LEU A CA 1
ATOM 887 C C . LEU A 1 117 ? -17.101 1.547 16.680 1.00 97.19 117 LEU A C 1
ATOM 889 O O . LEU A 1 117 ? -17.577 2.568 16.177 1.00 97.19 117 LEU A O 1
ATOM 893 N N . LEU A 1 118 ? -15.846 1.473 17.130 1.00 97.19 118 LEU A N 1
ATOM 894 C CA . LEU A 1 118 ? -14.922 2.604 17.105 1.00 97.19 118 LEU A CA 1
ATOM 895 C C . LEU A 1 118 ? -14.650 3.060 15.670 1.00 97.19 118 LEU A C 1
ATOM 897 O O . LEU A 1 118 ? -14.809 4.238 15.370 1.00 97.19 118 LEU A O 1
ATOM 901 N N . THR A 1 119 ? -14.325 2.144 14.758 1.00 98.06 119 THR A N 1
ATOM 902 C CA . THR A 1 119 ? -14.029 2.496 13.362 1.00 98.06 119 THR A CA 1
ATOM 903 C C . THR A 1 119 ? -15.241 3.098 12.643 1.00 98.06 119 THR A C 1
ATOM 905 O O . THR A 1 119 ? -15.081 3.974 11.797 1.00 98.06 119 THR A O 1
ATOM 908 N N . ARG A 1 120 ? -16.467 2.666 12.973 1.00 97.19 120 ARG A N 1
ATOM 909 C CA . ARG A 1 120 ? -17.688 3.136 12.298 1.00 97.19 120 ARG A CA 1
ATOM 910 C C . ARG A 1 120 ? -18.246 4.445 12.857 1.00 97.19 120 ARG A C 1
ATOM 912 O O . ARG A 1 120 ? -18.844 5.202 12.099 1.00 97.19 120 ARG A O 1
ATOM 919 N N . THR A 1 121 ? -18.110 4.694 14.159 1.00 95.50 121 THR A N 1
ATOM 920 C CA . THR A 1 121 ? -18.844 5.783 14.835 1.00 95.50 121 THR A CA 1
ATOM 921 C C . THR A 1 121 ? -17.967 6.892 15.405 1.00 95.50 121 THR A C 1
ATOM 923 O O . THR A 1 121 ? -18.493 7.955 15.736 1.00 95.50 121 THR A O 1
ATOM 926 N N . SER A 1 122 ? -16.653 6.687 15.508 1.00 94.38 122 SER A N 1
ATOM 927 C CA . SER A 1 122 ? -15.768 7.676 16.120 1.00 94.38 122 SER A CA 1
ATOM 928 C C . SER A 1 122 ? -15.618 8.927 15.260 1.00 94.38 122 SER A C 1
ATOM 930 O O . SER A 1 122 ? -15.392 8.868 14.050 1.00 94.38 122 SER A O 1
ATOM 932 N N . VAL A 1 123 ? -15.730 10.073 15.930 1.00 93.44 123 VAL A N 1
ATOM 933 C CA . VAL A 1 123 ? -15.550 11.418 15.358 1.00 93.44 123 VAL A CA 1
ATOM 934 C C . VAL A 1 123 ? -14.171 12.006 15.662 1.00 93.44 123 VAL A C 1
ATOM 936 O O . VAL A 1 123 ? -13.935 13.164 15.355 1.00 93.44 123 VAL A O 1
ATOM 939 N N . GLU A 1 124 ? -13.297 11.225 16.297 1.00 91.94 124 GLU A N 1
ATOM 940 C CA . GLU A 1 124 ? -11.926 11.578 16.680 1.00 91.94 124 GLU A CA 1
ATOM 941 C C . GLU A 1 124 ? -10.958 10.568 16.043 1.00 91.94 124 GLU A C 1
ATOM 943 O O . GLU A 1 124 ? -11.281 9.376 15.929 1.00 91.94 124 GLU A O 1
ATOM 948 N N . GLU A 1 125 ? -9.766 11.026 15.656 1.00 93.62 125 GLU A N 1
ATOM 949 C CA . GLU A 1 125 ? -8.746 10.202 15.002 1.00 93.62 125 GLU A CA 1
ATOM 950 C C . GLU A 1 125 ? -8.297 9.044 15.903 1.00 93.62 125 GLU A C 1
ATOM 952 O O . GLU A 1 125 ? -8.342 7.886 15.493 1.00 93.62 125 GLU A O 1
ATOM 957 N N . ALA A 1 126 ? -7.920 9.336 17.151 1.00 94.62 126 ALA A N 1
ATOM 958 C CA . ALA A 1 126 ? -7.339 8.367 18.082 1.00 94.62 126 ALA A CA 1
ATOM 959 C C . ALA A 1 126 ? -8.221 7.116 18.312 1.00 94.62 126 ALA A C 1
ATOM 961 O O . ALA A 1 126 ? -7.753 6.000 18.071 1.00 94.62 126 ALA A O 1
ATOM 962 N N . PRO A 1 127 ? -9.510 7.233 18.685 1.00 95.69 127 PRO A N 1
ATOM 963 C CA . PRO A 1 127 ? -10.391 6.069 18.765 1.00 95.69 127 PRO A CA 1
ATOM 964 C C . PRO A 1 127 ? -10.537 5.306 17.441 1.00 95.69 127 PRO A C 1
ATOM 966 O O . PRO A 1 127 ? -10.611 4.076 17.443 1.00 95.69 127 PRO A O 1
ATOM 969 N N . THR A 1 128 ? -10.545 6.008 16.304 1.00 97.38 128 THR A N 1
ATOM 970 C CA . THR A 1 128 ? -10.611 5.379 14.974 1.00 97.38 128 THR A CA 1
ATOM 971 C C . THR A 1 128 ? -9.337 4.579 14.677 1.00 97.38 128 THR A C 1
ATOM 973 O O . THR A 1 128 ? -9.419 3.454 14.179 1.00 97.38 128 THR A O 1
ATOM 976 N N . VAL A 1 129 ? -8.166 5.117 15.039 1.00 97.56 129 VAL A N 1
ATOM 977 C CA . VAL A 1 129 ? -6.859 4.448 14.938 1.00 97.56 129 VAL A CA 1
ATOM 978 C C . VAL A 1 129 ? -6.851 3.173 15.773 1.00 97.56 129 VAL A C 1
ATOM 980 O O . VAL A 1 129 ? -6.484 2.119 15.256 1.00 97.56 129 VAL A O 1
ATOM 983 N N . LEU A 1 130 ? -7.329 3.224 17.022 1.00 97.88 130 LEU A N 1
ATOM 984 C CA . LEU A 1 130 ? -7.432 2.027 17.860 1.00 97.88 130 LEU A CA 1
ATOM 985 C C . LEU A 1 130 ? -8.380 0.985 17.252 1.00 97.88 130 LEU A C 1
ATOM 987 O O . LEU A 1 130 ? -8.047 -0.198 17.220 1.00 97.88 130 LEU A O 1
ATOM 991 N N . GLY A 1 131 ? -9.537 1.411 16.736 1.00 98.25 131 GLY A N 1
ATOM 992 C CA . GLY A 1 131 ? -10.471 0.526 16.037 1.00 98.25 131 GLY A CA 1
ATOM 993 C C . GLY A 1 131 ? -9.811 -0.202 14.862 1.00 98.25 131 GLY A C 1
ATOM 994 O O . GLY A 1 131 ? -9.875 -1.427 14.774 1.00 98.25 131 GLY A O 1
ATOM 995 N N . MET A 1 132 ? -9.090 0.532 14.010 1.00 98.44 132 MET A N 1
ATOM 996 C CA . MET A 1 132 ? -8.342 -0.040 12.884 1.00 98.44 132 MET A CA 1
ATOM 997 C C . MET A 1 132 ? -7.195 -0.955 13.339 1.00 98.44 132 MET A C 1
ATOM 999 O O . MET A 1 132 ? -7.000 -2.017 12.750 1.00 98.44 132 MET A O 1
ATOM 1003 N N . ALA A 1 133 ? -6.477 -0.603 14.409 1.00 97.94 133 ALA A N 1
ATOM 1004 C CA . ALA A 1 133 ? -5.434 -1.449 14.989 1.00 97.94 133 ALA A CA 1
ATOM 1005 C C . ALA A 1 133 ? -5.998 -2.772 15.532 1.00 97.94 133 ALA A C 1
ATOM 1007 O O . ALA A 1 133 ? -5.400 -3.825 15.327 1.00 97.94 133 ALA A O 1
ATOM 1008 N N . MET A 1 134 ? -7.177 -2.749 16.158 1.00 98.38 134 MET A N 1
ATOM 1009 C CA . MET A 1 134 ? -7.859 -3.964 16.607 1.00 98.38 134 MET A CA 1
ATOM 1010 C C . MET A 1 134 ? -8.349 -4.815 15.431 1.00 98.38 134 MET A C 1
ATOM 1012 O O . MET A 1 134 ? -8.118 -6.025 15.424 1.00 98.38 134 MET A O 1
ATOM 1016 N N . LEU A 1 135 ? -8.954 -4.209 14.400 1.00 98.44 135 LEU A N 1
ATOM 1017 C CA . LEU A 1 135 ? -9.327 -4.927 13.172 1.00 98.44 135 LEU A CA 1
ATOM 1018 C C . LEU A 1 135 ? -8.110 -5.554 12.479 1.00 98.44 135 LEU A C 1
ATOM 1020 O O . LEU A 1 135 ? -8.232 -6.630 11.901 1.00 98.44 135 LEU A O 1
ATOM 1024 N N . ALA A 1 136 ? -6.929 -4.946 12.590 1.00 97.50 136 ALA A N 1
ATOM 1025 C CA . ALA A 1 136 ? -5.701 -5.528 12.064 1.00 97.50 136 ALA A CA 1
ATOM 1026 C C . ALA A 1 136 ? -5.254 -6.809 12.791 1.00 97.50 136 ALA A C 1
ATOM 1028 O O . ALA A 1 136 ? -4.533 -7.617 12.206 1.00 97.50 136 ALA A O 1
ATOM 1029 N N . GLU A 1 137 ? -5.684 -7.036 14.036 1.00 97.56 137 GLU A N 1
ATOM 1030 C CA . GLU A 1 137 ? -5.371 -8.262 14.778 1.00 97.56 137 GLU A CA 1
ATOM 1031 C C . GLU A 1 137 ? -6.493 -9.305 14.700 1.00 97.56 137 GLU A C 1
ATOM 1033 O O . GLU A 1 137 ? -6.202 -10.478 14.447 1.00 97.56 137 GLU A O 1
ATOM 1038 N N . VAL A 1 138 ? -7.750 -8.888 14.902 1.00 97.81 138 VAL A N 1
ATOM 1039 C CA . VAL A 1 138 ? -8.909 -9.790 15.076 1.00 97.81 138 VAL A CA 1
ATOM 1040 C C . VAL A 1 138 ? -9.977 -9.673 13.985 1.00 97.81 138 VAL A C 1
ATOM 1042 O O . VAL A 1 138 ? -11.016 -10.332 14.084 1.00 97.81 138 VAL A O 1
ATOM 1045 N N . GLY A 1 139 ? -9.768 -8.828 12.974 1.00 97.38 139 GLY A N 1
ATOM 1046 C CA . GLY A 1 139 ? -10.716 -8.611 11.883 1.00 97.38 139 GLY A CA 1
ATOM 1047 C C . GLY A 1 139 ? -11.036 -9.882 11.096 1.00 97.38 139 GLY A C 1
ATOM 1048 O O . GLY A 1 139 ? -10.295 -10.864 11.110 1.00 97.38 139 GLY A O 1
ATOM 1049 N N . SER A 1 140 ? -12.175 -9.854 10.415 1.00 97.88 140 SER A N 1
ATOM 1050 C CA . SER A 1 140 ? -12.689 -10.946 9.589 1.00 97.88 140 SER A CA 1
ATOM 1051 C C . SER A 1 140 ? -13.020 -10.455 8.178 1.00 97.88 140 SER A C 1
ATOM 1053 O O . SER A 1 140 ? -12.954 -9.262 7.890 1.00 97.88 140 SER A O 1
ATOM 1055 N N . VAL A 1 141 ? -13.425 -11.366 7.291 1.00 98.19 141 VAL A N 1
ATOM 1056 C CA . VAL A 1 141 ? -13.785 -11.026 5.900 1.00 98.19 141 VAL A CA 1
ATOM 1057 C C . VAL A 1 141 ? -14.929 -10.005 5.827 1.00 98.19 141 VAL A C 1
ATOM 1059 O O . VAL A 1 141 ? -14.966 -9.167 4.933 1.00 98.19 141 VAL A O 1
ATOM 1062 N N . GLU A 1 142 ? -15.839 -10.031 6.805 1.00 98.25 142 GLU A N 1
ATOM 1063 C CA . GLU A 1 142 ? -16.964 -9.096 6.919 1.00 98.25 142 GLU A CA 1
ATOM 1064 C C . GLU A 1 142 ? -16.505 -7.652 7.167 1.00 98.25 142 GLU A C 1
ATOM 1066 O O . GLU A 1 142 ? -17.251 -6.703 6.921 1.00 98.25 142 GLU A O 1
ATOM 1071 N N . ASP A 1 143 ? -15.281 -7.484 7.671 1.00 98.62 143 ASP A N 1
ATOM 1072 C CA . ASP A 1 143 ? -14.697 -6.192 8.011 1.00 98.62 143 ASP A CA 1
ATOM 1073 C C . ASP A 1 143 ? -13.983 -5.539 6.825 1.00 98.62 143 ASP A C 1
ATOM 1075 O O . ASP A 1 143 ? -13.688 -4.346 6.894 1.00 98.62 143 ASP A O 1
ATOM 1079 N N . VAL A 1 144 ? -13.751 -6.267 5.723 1.00 98.75 144 VAL A N 1
ATOM 1080 C CA . VAL A 1 144 ? -13.051 -5.748 4.534 1.00 98.75 144 VAL A CA 1
ATOM 1081 C C . VAL A 1 144 ? -13.653 -4.428 4.040 1.00 98.75 144 VAL A C 1
ATOM 1083 O O . VAL A 1 144 ? -12.885 -3.474 3.910 1.00 98.75 144 VAL A O 1
ATOM 1086 N N . PRO A 1 145 ? -14.985 -4.279 3.853 1.00 98.50 145 PRO A N 1
ATOM 1087 C CA . PRO A 1 145 ? -15.550 -3.008 3.399 1.00 98.50 145 PRO A CA 1
ATOM 1088 C C . PRO A 1 145 ? -15.300 -1.858 4.381 1.00 98.50 145 PRO A C 1
ATOM 1090 O O . PRO A 1 145 ? -15.068 -0.726 3.963 1.00 98.50 145 PRO A O 1
ATOM 1093 N N . LEU A 1 146 ? -15.325 -2.132 5.690 1.00 98.69 146 LEU A N 1
ATOM 1094 C CA . LEU A 1 146 ? -15.072 -1.129 6.726 1.00 98.69 146 LEU A CA 1
ATOM 1095 C C . LEU A 1 146 ? -13.600 -0.689 6.721 1.00 98.69 146 LEU A C 1
ATOM 1097 O O . LEU A 1 146 ? -13.325 0.511 6.714 1.00 98.69 146 LEU A O 1
ATOM 1101 N N . ILE A 1 147 ? -12.681 -1.657 6.668 1.00 98.75 147 ILE A N 1
ATOM 1102 C CA . ILE A 1 147 ? -11.229 -1.441 6.614 1.00 98.75 147 ILE A CA 1
ATOM 1103 C C . ILE A 1 147 ? -10.854 -0.659 5.354 1.00 98.75 147 ILE A C 1
ATOM 1105 O O . ILE A 1 147 ? -10.127 0.327 5.440 1.00 98.75 147 ILE A O 1
ATOM 1109 N N . GLN A 1 148 ? -11.376 -1.064 4.195 1.00 98.62 148 GLN A N 1
ATOM 1110 C CA . GLN A 1 148 ? -11.146 -0.394 2.917 1.00 98.62 148 GLN A CA 1
ATOM 1111 C C . GLN A 1 148 ? -11.667 1.039 2.925 1.00 98.62 148 GLN A C 1
ATOM 1113 O O . GLN A 1 148 ? -10.934 1.948 2.550 1.00 98.62 148 GLN A O 1
ATOM 1118 N N . THR A 1 149 ? -12.896 1.252 3.407 1.00 98.56 149 THR A N 1
ATOM 1119 C CA . THR A 1 149 ? -13.507 2.586 3.453 1.00 98.56 149 THR A CA 1
ATOM 1120 C C . THR A 1 149 ? -12.667 3.548 4.288 1.00 98.56 149 THR A C 1
ATOM 1122 O O . THR A 1 149 ? -12.315 4.620 3.809 1.00 98.56 149 THR A O 1
ATOM 1125 N N . VAL A 1 150 ? -12.308 3.177 5.522 1.00 98.38 150 VAL A N 1
ATOM 1126 C CA . VAL A 1 150 ? -11.486 4.050 6.380 1.00 98.38 150 VAL A CA 1
ATOM 1127 C C . VAL A 1 150 ? -10.049 4.150 5.863 1.00 98.38 150 VAL A C 1
ATOM 1129 O O . VAL A 1 150 ? -9.450 5.217 5.938 1.00 98.38 150 VAL A O 1
ATOM 1132 N N . GLY A 1 151 ? -9.515 3.086 5.259 1.00 98.19 151 GLY A N 1
ATOM 1133 C CA . GLY A 1 151 ? -8.189 3.068 4.639 1.00 98.19 151 GLY A CA 1
ATOM 1134 C C . GLY A 1 151 ? -8.008 4.056 3.481 1.00 98.19 151 GLY A C 1
ATOM 1135 O O . GLY A 1 151 ? -6.869 4.410 3.178 1.00 98.19 151 GLY A O 1
ATOM 1136 N N . LEU A 1 152 ? -9.094 4.546 2.864 1.00 98.00 152 LEU A N 1
ATOM 1137 C CA . LEU A 1 152 ? -9.034 5.622 1.863 1.00 98.00 152 LEU A CA 1
ATOM 1138 C C . LEU A 1 152 ? -8.467 6.928 2.442 1.00 98.00 152 LEU A C 1
ATOM 1140 O O . LEU A 1 152 ? -7.883 7.721 1.705 1.00 98.00 152 LEU A O 1
ATOM 1144 N N . LEU A 1 153 ? -8.598 7.135 3.758 1.00 96.88 153 LEU A N 1
ATOM 1145 C CA . LEU A 1 153 ? -7.954 8.216 4.507 1.00 96.88 153 LEU A CA 1
ATOM 1146 C C . LEU A 1 153 ? -6.478 7.853 4.757 1.00 96.88 153 LEU A C 1
ATOM 1148 O O . LEU A 1 153 ? -6.023 7.586 5.874 1.00 96.88 153 LEU A O 1
ATOM 1152 N N . SER A 1 154 ? -5.747 7.726 3.654 1.00 92.50 154 SER A N 1
ATOM 1153 C CA . SER A 1 154 ? -4.540 6.906 3.552 1.00 92.50 154 SER A CA 1
ATOM 1154 C C . SER A 1 154 ? -3.347 7.444 4.347 1.00 92.50 154 SER A C 1
ATOM 1156 O O . SER A 1 154 ? -2.457 6.666 4.690 1.00 92.50 154 SER A O 1
ATOM 1158 N N . GLY A 1 155 ? -3.340 8.740 4.680 1.00 89.00 155 GLY A N 1
ATOM 1159 C CA . GLY A 1 155 ? -2.265 9.389 5.435 1.00 89.00 155 GLY A CA 1
ATOM 1160 C C . GLY A 1 155 ? -2.097 8.827 6.848 1.00 89.00 155 GLY A C 1
ATOM 1161 O O . GLY A 1 155 ? -0.974 8.554 7.266 1.00 89.00 155 GLY A O 1
ATOM 1162 N N . THR A 1 156 ? -3.208 8.586 7.548 1.00 92.69 156 THR A N 1
ATOM 1163 C CA . THR A 1 156 ? -3.202 8.041 8.918 1.00 92.69 156 THR A CA 1
ATOM 1164 C C . THR A 1 156 ? -3.535 6.552 8.934 1.00 92.69 156 THR A C 1
ATOM 1166 O O . THR A 1 156 ? -2.905 5.773 9.648 1.00 92.69 156 THR A O 1
ATOM 1169 N N . PHE A 1 157 ? -4.524 6.131 8.141 1.00 96.88 157 PHE A N 1
ATOM 1170 C CA . PHE A 1 157 ? -5.110 4.793 8.261 1.00 96.88 157 PHE A CA 1
ATOM 1171 C C . PHE A 1 157 ? -4.553 3.780 7.257 1.00 96.88 157 PHE A C 1
ATOM 1173 O O . PHE A 1 157 ? -4.789 2.583 7.420 1.00 96.88 157 PHE A O 1
ATOM 1180 N N . GLY A 1 158 ? -3.774 4.226 6.265 1.00 96.81 158 GLY A N 1
ATOM 1181 C CA . GLY A 1 158 ? -3.142 3.371 5.255 1.00 96.81 158 GLY A CA 1
ATOM 1182 C C . GLY A 1 158 ? -2.316 2.209 5.833 1.00 96.81 158 GLY A C 1
ATOM 1183 O O . GLY A 1 158 ? -2.595 1.066 5.470 1.00 96.81 158 GLY A O 1
ATOM 1184 N N . PRO A 1 159 ? -1.367 2.436 6.768 1.00 96.88 159 PRO A N 1
ATOM 1185 C CA . PRO A 1 159 ? -0.571 1.351 7.353 1.00 96.88 159 PRO A CA 1
ATOM 1186 C C . PRO A 1 159 ? -1.418 0.310 8.100 1.00 96.88 159 PRO A C 1
ATOM 1188 O O . PRO A 1 159 ? -1.171 -0.894 8.006 1.00 96.88 159 PRO A O 1
ATOM 1191 N N . LEU A 1 160 ? -2.443 0.759 8.832 1.00 97.94 160 LEU A N 1
ATOM 1192 C CA . LEU A 1 160 ? -3.338 -0.120 9.590 1.00 97.94 160 LEU A CA 1
ATOM 1193 C C . LEU A 1 160 ? -4.234 -0.935 8.654 1.00 97.94 160 LEU A C 1
ATOM 1195 O O . LEU A 1 160 ? -4.407 -2.136 8.861 1.00 97.94 160 LEU A O 1
ATOM 1199 N N . ALA A 1 161 ? -4.763 -0.302 7.602 1.00 98.56 161 ALA A N 1
ATOM 1200 C CA . ALA A 1 161 ? -5.546 -0.975 6.575 1.00 98.56 161 ALA A CA 1
ATOM 1201 C C . ALA A 1 161 ? -4.703 -2.008 5.818 1.00 98.56 161 ALA A C 1
ATOM 1203 O O . ALA A 1 161 ? -5.145 -3.143 5.660 1.00 98.56 161 ALA A O 1
ATOM 1204 N N . ALA A 1 162 ? -3.472 -1.659 5.429 1.00 98.50 162 ALA A N 1
ATOM 1205 C CA . ALA A 1 162 ? -2.541 -2.580 4.783 1.00 98.50 162 ALA A CA 1
ATOM 1206 C C . ALA A 1 162 ? -2.298 -3.824 5.652 1.00 98.50 162 ALA A C 1
ATOM 1208 O O . ALA A 1 162 ? -2.489 -4.952 5.200 1.00 98.50 162 ALA A O 1
ATOM 1209 N N . ARG A 1 163 ? -1.982 -3.623 6.939 1.00 97.81 163 ARG A N 1
ATOM 1210 C CA . ARG A 1 163 ? -1.787 -4.714 7.904 1.00 97.81 163 ARG A CA 1
ATOM 1211 C C . ARG A 1 163 ? -3.029 -5.596 8.052 1.00 97.81 163 ARG A C 1
ATOM 1213 O O . ARG A 1 163 ? -2.899 -6.817 8.108 1.00 97.81 163 ARG A O 1
ATOM 1220 N N . ALA A 1 164 ? -4.208 -4.987 8.162 1.00 98.38 164 ALA A N 1
ATOM 1221 C CA . ALA A 1 164 ? -5.454 -5.717 8.349 1.00 98.38 164 ALA A CA 1
ATOM 1222 C C . ALA A 1 164 ? -5.801 -6.558 7.116 1.00 98.38 164 ALA A C 1
ATOM 1224 O O . ALA A 1 164 ? -6.033 -7.757 7.241 1.00 98.38 164 ALA A O 1
ATOM 1225 N N . LEU A 1 165 ? -5.769 -5.957 5.924 1.00 98.75 165 LEU A N 1
ATOM 1226 C CA . LEU A 1 165 ? -6.105 -6.641 4.674 1.00 98.75 165 LEU A CA 1
ATOM 1227 C C . LEU A 1 165 ? -5.102 -7.747 4.324 1.00 98.75 165 LEU A C 1
ATOM 1229 O O . LEU A 1 165 ? -5.521 -8.791 3.836 1.00 98.75 165 LEU A O 1
ATOM 1233 N N . ALA A 1 166 ? -3.812 -7.575 4.638 1.00 98.25 166 ALA A N 1
ATOM 1234 C CA . ALA A 1 166 ? -2.776 -8.583 4.390 1.00 98.25 166 ALA A CA 1
ATOM 1235 C C . ALA A 1 166 ? -2.996 -9.912 5.142 1.00 98.25 166 ALA A C 1
ATOM 1237 O O . ALA A 1 166 ? -2.434 -10.936 4.765 1.00 98.25 166 ALA A O 1
ATOM 1238 N N . ARG A 1 167 ? -3.800 -9.912 6.213 1.00 97.19 167 ARG A N 1
ATOM 1239 C CA . ARG A 1 167 ? -4.106 -11.106 7.025 1.00 97.19 167 ARG A CA 1
ATOM 1240 C C . ARG A 1 167 ? -5.411 -11.793 6.629 1.00 97.19 167 ARG A C 1
ATOM 1242 O O . ARG A 1 167 ? -5.714 -12.860 7.162 1.00 97.19 167 ARG A O 1
ATOM 1249 N N . LEU A 1 168 ? -6.204 -11.171 5.762 1.00 97.75 168 LEU A N 1
ATOM 1250 C CA . LEU A 1 168 ? -7.521 -11.662 5.373 1.00 97.75 168 LEU A CA 1
ATOM 1251 C C . LEU A 1 168 ? -7.439 -12.466 4.064 1.00 97.75 168 LEU A C 1
ATOM 1253 O O . LEU A 1 168 ? -6.500 -12.292 3.289 1.00 97.75 168 LEU A O 1
ATOM 1257 N N . PRO A 1 169 ? -8.418 -13.347 3.788 1.00 97.31 169 PRO A N 1
ATOM 1258 C CA . PRO A 1 169 ? -8.572 -13.957 2.471 1.00 97.31 169 PRO A CA 1
ATOM 1259 C C . PRO A 1 169 ? -8.623 -12.906 1.354 1.00 97.31 169 PRO A C 1
ATOM 1261 O O . PRO A 1 169 ? -9.043 -11.767 1.576 1.00 97.31 169 PRO A O 1
ATOM 1264 N N . ASP A 1 170 ? -8.188 -13.293 0.154 1.00 97.00 170 ASP A N 1
ATOM 1265 C CA . ASP A 1 170 ? -8.099 -12.415 -1.021 1.00 97.00 170 ASP A CA 1
ATOM 1266 C C . ASP A 1 170 ? -7.276 -11.135 -0.771 1.00 97.00 170 ASP A C 1
ATOM 1268 O O . ASP A 1 170 ? -7.548 -10.075 -1.342 1.00 97.00 170 ASP A O 1
ATOM 1272 N N . ALA A 1 171 ? -6.258 -11.229 0.096 1.00 98.06 171 ALA A N 1
ATOM 1273 C CA . ALA A 1 171 ? -5.413 -10.113 0.516 1.00 98.06 171 ALA A CA 1
ATOM 1274 C C . ALA A 1 171 ? -4.880 -9.292 -0.666 1.00 98.06 171 ALA A C 1
ATOM 1276 O O . ALA A 1 171 ? -5.009 -8.069 -0.661 1.00 98.06 171 ALA A O 1
ATOM 1277 N N . ALA A 1 172 ? -4.348 -9.950 -1.704 1.00 98.25 172 ALA A N 1
ATOM 1278 C CA . ALA A 1 172 ? -3.838 -9.280 -2.898 1.00 98.25 172 ALA A CA 1
ATOM 1279 C C . ALA A 1 172 ? -4.917 -8.416 -3.568 1.00 98.25 172 ALA A C 1
ATOM 1281 O O . ALA A 1 172 ? -4.704 -7.226 -3.790 1.00 98.25 172 ALA A O 1
ATOM 1282 N N . THR A 1 173 ? -6.103 -8.978 -3.815 1.00 98.44 173 THR A N 1
ATOM 1283 C CA . THR A 1 173 ? -7.246 -8.261 -4.402 1.00 98.44 173 THR A CA 1
ATOM 1284 C C . THR A 1 173 ? -7.661 -7.067 -3.544 1.00 98.44 173 THR A C 1
ATOM 1286 O O . THR A 1 173 ? -7.859 -5.964 -4.058 1.00 98.44 173 THR A O 1
ATOM 1289 N N . ASN A 1 174 ? -7.763 -7.263 -2.229 1.00 98.50 174 ASN A N 1
ATOM 1290 C CA . ASN A 1 174 ? -8.217 -6.230 -1.305 1.00 98.50 174 ASN A CA 1
ATOM 1291 C C . ASN A 1 174 ? -7.212 -5.081 -1.159 1.00 98.50 174 ASN A C 1
ATOM 1293 O O . ASN A 1 174 ? -7.618 -3.916 -1.108 1.00 98.50 174 ASN A O 1
ATOM 1297 N N . LEU A 1 175 ? -5.916 -5.399 -1.114 1.00 98.75 175 LEU A N 1
ATOM 1298 C CA . LEU A 1 175 ? -4.840 -4.414 -1.074 1.00 98.75 175 LEU A CA 1
ATOM 1299 C C . LEU A 1 175 ? -4.724 -3.662 -2.399 1.00 98.75 175 LEU A C 1
ATOM 1301 O O . LEU A 1 175 ? -4.614 -2.442 -2.373 1.00 98.75 175 LEU A O 1
ATOM 1305 N N . ILE A 1 176 ? -4.809 -4.350 -3.544 1.00 98.62 176 ILE A N 1
ATOM 1306 C CA . ILE A 1 176 ? -4.794 -3.721 -4.875 1.00 98.62 176 ILE A CA 1
ATOM 1307 C C . ILE A 1 176 ? -5.957 -2.741 -5.022 1.00 98.62 176 ILE A C 1
ATOM 1309 O O . ILE A 1 176 ? -5.754 -1.615 -5.476 1.00 98.62 176 ILE A O 1
ATOM 1313 N N . TRP A 1 177 ? -7.161 -3.133 -4.587 1.00 98.25 177 TRP A N 1
ATOM 1314 C CA . TRP A 1 177 ? -8.330 -2.253 -4.614 1.00 98.25 177 TRP A CA 1
ATOM 1315 C C . TRP A 1 177 ? -8.055 -0.930 -3.894 1.00 98.25 177 TRP A C 1
ATOM 1317 O O . TRP A 1 177 ? -8.408 0.136 -4.411 1.00 98.25 177 TRP A O 1
ATOM 1327 N N . LEU A 1 178 ? -7.411 -0.997 -2.725 1.00 98.38 178 LEU A N 1
ATOM 1328 C CA . LEU A 1 178 ? -7.113 0.178 -1.916 1.00 98.38 178 LEU A CA 1
ATOM 1329 C C . LEU A 1 178 ? -5.906 0.951 -2.466 1.00 98.38 178 LEU A C 1
ATOM 1331 O O . LEU A 1 178 ? -5.944 2.177 -2.529 1.00 98.38 178 LEU A O 1
ATOM 1335 N N . ALA A 1 179 ? -4.867 0.265 -2.940 1.00 97.81 179 ALA A N 1
ATOM 1336 C CA . ALA A 1 179 ? -3.704 0.884 -3.566 1.00 97.81 179 ALA A CA 1
ATOM 1337 C C . ALA A 1 179 ? -4.116 1.730 -4.782 1.00 97.81 179 ALA A C 1
ATOM 1339 O O . ALA A 1 179 ? -3.714 2.885 -4.881 1.00 97.81 179 ALA A O 1
ATOM 1340 N N . ASP A 1 180 ? -4.998 1.223 -5.651 1.00 96.75 180 ASP A N 1
ATOM 1341 C CA . ASP A 1 180 ? -5.537 1.967 -6.805 1.00 96.75 180 ASP A CA 1
ATOM 1342 C C . ASP A 1 180 ? -6.288 3.259 -6.418 1.00 96.75 180 ASP A C 1
ATOM 1344 O O . ASP A 1 180 ? -6.456 4.151 -7.247 1.00 96.75 180 ASP A O 1
ATOM 1348 N N . ARG A 1 181 ? -6.731 3.378 -5.161 1.00 96.88 181 ARG A N 1
ATOM 1349 C CA . ARG A 1 181 ? -7.536 4.497 -4.636 1.00 96.88 181 ARG A CA 1
ATOM 1350 C C . ARG A 1 181 ? -6.798 5.330 -3.593 1.00 96.88 181 ARG A C 1
ATOM 1352 O O . ARG A 1 181 ? -7.416 6.119 -2.882 1.00 96.88 181 ARG A O 1
ATOM 1359 N N . THR A 1 182 ? -5.485 5.166 -3.480 1.00 95.12 182 THR A N 1
ATOM 1360 C CA . THR A 1 182 ? -4.669 5.875 -2.493 1.00 95.12 182 THR A CA 1
ATOM 1361 C C . THR A 1 182 ? -3.403 6.439 -3.122 1.00 95.12 182 THR A C 1
ATOM 1363 O O . THR A 1 182 ? -2.874 5.921 -4.107 1.00 95.12 182 THR A O 1
ATOM 1366 N N . ALA A 1 183 ? -2.930 7.535 -2.537 1.00 92.06 183 ALA A N 1
ATOM 1367 C CA . ALA A 1 183 ? -1.676 8.193 -2.873 1.00 92.06 183 ALA A CA 1
ATOM 1368 C C . ALA A 1 183 ? -0.849 8.413 -1.596 1.00 92.06 183 ALA A C 1
ATOM 1370 O O . ALA A 1 183 ? -1.246 8.007 -0.495 1.00 92.06 183 ALA A O 1
ATOM 1371 N N . GLY A 1 184 ? 0.317 9.041 -1.751 1.00 92.06 184 GLY A N 1
ATOM 1372 C CA . GLY A 1 184 ? 1.167 9.424 -0.630 1.00 92.06 184 GLY A CA 1
ATOM 1373 C C . GLY A 1 184 ? 1.720 8.225 0.148 1.00 92.06 184 GLY A C 1
ATOM 1374 O O . GLY A 1 184 ? 1.905 7.134 -0.393 1.00 92.06 184 GLY A O 1
ATOM 1375 N N . TRP A 1 185 ? 1.962 8.434 1.442 1.00 93.69 185 TRP A N 1
ATOM 1376 C CA . TRP A 1 185 ? 2.493 7.410 2.347 1.00 93.69 185 TRP A CA 1
ATOM 1377 C C . TRP A 1 185 ? 1.592 6.184 2.474 1.00 93.69 185 TRP A C 1
ATOM 1379 O O . TRP A 1 185 ? 2.097 5.070 2.537 1.00 93.69 185 TRP A O 1
ATOM 1389 N N . GLY A 1 186 ? 0.268 6.349 2.450 1.00 94.75 186 GLY A N 1
ATOM 1390 C CA . GLY A 1 186 ? -0.633 5.199 2.518 1.00 94.75 186 GLY A CA 1
ATOM 1391 C C . GLY A 1 186 ? -0.438 4.222 1.358 1.00 94.75 186 GLY A C 1
ATOM 1392 O O . GLY A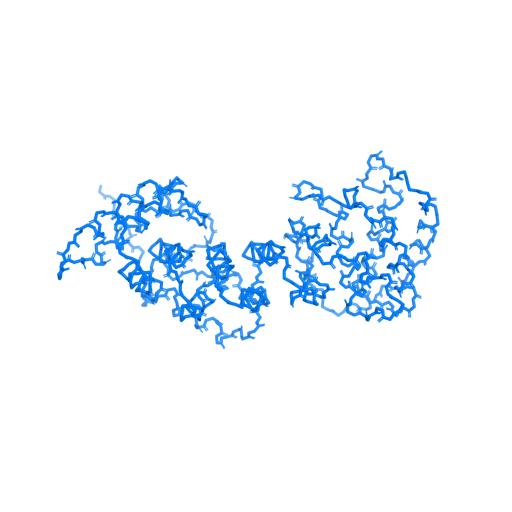 1 186 ? -0.465 3.013 1.576 1.00 94.75 186 GLY A O 1
ATOM 1393 N N . ARG A 1 187 ? -0.146 4.729 0.151 1.00 96.88 187 ARG A N 1
ATOM 1394 C CA . ARG A 1 187 ? 0.178 3.887 -1.008 1.00 96.88 187 ARG A CA 1
ATOM 1395 C C . ARG A 1 187 ? 1.483 3.111 -0.809 1.00 96.88 187 ARG A C 1
ATOM 1397 O O . ARG A 1 187 ? 1.530 1.952 -1.202 1.00 96.88 187 ARG A O 1
ATOM 1404 N N . VAL A 1 188 ? 2.500 3.714 -0.180 1.00 97.00 188 VAL A N 1
ATOM 1405 C CA . VAL A 1 188 ? 3.775 3.039 0.138 1.00 97.00 188 VAL A CA 1
ATOM 1406 C C . VAL A 1 188 ? 3.509 1.767 0.940 1.00 97.00 188 VAL A C 1
ATOM 1408 O O . VAL A 1 188 ? 3.810 0.677 0.461 1.00 97.00 188 VAL A O 1
ATOM 1411 N N . TYR A 1 189 ? 2.817 1.886 2.077 1.00 97.75 189 TYR A N 1
ATOM 1412 C CA . TYR A 1 189 ? 2.512 0.736 2.936 1.00 97.75 189 TYR A CA 1
ATOM 1413 C C . TYR A 1 189 ? 1.674 -0.339 2.238 1.00 97.75 189 TYR A C 1
ATOM 1415 O O . TYR A 1 189 ? 1.850 -1.529 2.489 1.00 97.75 189 TYR A O 1
ATOM 1423 N N . LEU A 1 190 ? 0.746 0.060 1.363 1.00 98.44 190 LEU A N 1
ATOM 1424 C CA . LEU A 1 190 ? -0.087 -0.885 0.620 1.00 98.44 190 LEU A CA 1
ATOM 1425 C C . LEU A 1 190 ? 0.725 -1.662 -0.417 1.00 98.44 190 LEU A C 1
ATOM 1427 O O . LEU A 1 190 ? 0.546 -2.870 -0.534 1.00 98.44 190 LEU A O 1
ATOM 1431 N N . VAL A 1 191 ? 1.620 -0.999 -1.152 1.00 98.50 191 VAL A N 1
ATOM 1432 C CA . VAL A 1 191 ? 2.463 -1.670 -2.153 1.00 98.50 191 VAL A CA 1
ATOM 1433 C C . VAL A 1 191 ? 3.499 -2.575 -1.495 1.00 98.50 191 VAL A C 1
ATOM 1435 O O . VAL A 1 191 ? 3.704 -3.689 -1.977 1.00 98.50 191 VAL A O 1
ATOM 1438 N N . GLU A 1 192 ? 4.103 -2.147 -0.386 1.00 98.06 192 GLU A N 1
ATOM 1439 C CA . GLU A 1 192 ? 4.991 -2.992 0.423 1.00 98.06 192 GLU A CA 1
ATOM 1440 C C . GLU A 1 192 ? 4.253 -4.247 0.904 1.00 98.06 192 GLU A C 1
ATOM 1442 O O . GLU A 1 192 ? 4.714 -5.362 0.661 1.00 98.06 192 GLU A O 1
ATOM 1447 N N . ALA A 1 193 ? 3.043 -4.089 1.456 1.00 98.38 193 ALA A N 1
ATOM 1448 C CA . ALA A 1 193 ? 2.220 -5.219 1.880 1.00 98.38 193 ALA A CA 1
ATOM 1449 C C . ALA A 1 193 ? 1.867 -6.163 0.716 1.00 98.38 193 ALA A C 1
ATOM 1451 O O . ALA A 1 193 ? 1.932 -7.377 0.883 1.00 98.38 193 ALA A O 1
ATOM 1452 N N . ILE A 1 194 ? 1.536 -5.638 -0.473 1.00 98.69 194 ILE A N 1
ATOM 1453 C CA . ILE A 1 194 ? 1.305 -6.464 -1.674 1.00 98.69 194 ILE A CA 1
ATOM 1454 C C . ILE A 1 194 ? 2.568 -7.254 -2.033 1.00 98.69 194 ILE A C 1
ATOM 1456 O O . ILE A 1 194 ? 2.483 -8.430 -2.389 1.00 98.69 194 ILE A O 1
ATOM 1460 N N . CYS A 1 195 ? 3.740 -6.625 -1.945 1.00 98.50 195 CYS A N 1
ATOM 1461 C CA . CYS A 1 195 ? 4.998 -7.284 -2.259 1.00 98.50 195 CYS A CA 1
ATOM 1462 C C . CYS A 1 195 ? 5.356 -8.387 -1.251 1.00 98.50 195 CYS A C 1
ATOM 1464 O O . CYS A 1 195 ? 5.888 -9.418 -1.664 1.00 98.50 195 CYS A O 1
ATOM 1466 N N . ASP A 1 196 ? 5.046 -8.191 0.031 1.00 98.12 196 ASP A N 1
ATOM 1467 C CA . ASP A 1 196 ? 5.308 -9.154 1.109 1.00 98.12 196 ASP A CA 1
ATOM 1468 C C . ASP A 1 196 ? 4.417 -10.404 1.035 1.00 98.12 196 ASP A C 1
ATOM 1470 O O . ASP A 1 196 ? 4.790 -11.461 1.544 1.00 98.12 196 ASP A O 1
ATOM 1474 N N . LEU A 1 197 ? 3.255 -10.321 0.373 1.00 97.44 197 LEU A N 1
ATOM 1475 C CA . LEU A 1 197 ? 2.385 -11.484 0.163 1.00 97.44 197 LEU A CA 1
ATOM 1476 C C . LEU A 1 197 ? 3.010 -12.543 -0.753 1.00 97.44 197 LEU A C 1
ATOM 1478 O O . LEU A 1 197 ? 2.628 -13.709 -0.671 1.00 97.44 197 LEU A O 1
ATOM 1482 N N . HIS A 1 198 ? 3.921 -12.145 -1.651 1.00 95.44 198 HIS A N 1
ATOM 1483 C CA . HIS A 1 198 ? 4.457 -13.005 -2.713 1.00 95.44 198 HIS A CA 1
ATOM 1484 C C . HIS A 1 198 ? 3.368 -13.737 -3.529 1.00 95.44 198 HIS A C 1
ATOM 1486 O O . HIS A 1 198 ? 3.579 -14.845 -4.025 1.00 95.44 198 HIS A O 1
ATOM 1492 N N . ASP A 1 199 ? 2.199 -13.109 -3.679 1.00 95.88 199 ASP A N 1
ATOM 1493 C CA . ASP A 1 199 ? 1.062 -13.675 -4.398 1.00 95.88 199 ASP A CA 1
ATOM 1494 C C . ASP A 1 199 ? 1.176 -13.401 -5.904 1.00 95.88 199 ASP A C 1
ATOM 1496 O O . ASP A 1 199 ? 1.175 -12.253 -6.355 1.00 95.88 199 ASP A O 1
ATOM 1500 N N . SER A 1 200 ? 1.224 -14.471 -6.700 1.00 94.94 200 SER A N 1
ATOM 1501 C CA . SER A 1 200 ? 1.237 -14.398 -8.167 1.00 94.94 200 SER A CA 1
ATOM 1502 C C . SER A 1 200 ? 0.037 -13.647 -8.759 1.00 94.94 200 SER A C 1
ATOM 1504 O O . SER A 1 200 ? 0.155 -13.060 -9.834 1.00 94.94 200 SER A O 1
ATOM 1506 N N . ALA A 1 201 ? -1.103 -13.592 -8.058 1.00 95.31 201 ALA A N 1
ATOM 1507 C CA . ALA A 1 201 ? -2.272 -12.833 -8.498 1.00 95.31 201 ALA A CA 1
ATOM 1508 C C . ALA A 1 201 ? -2.012 -11.315 -8.541 1.00 95.31 201 ALA A C 1
ATOM 1510 O O . ALA A 1 201 ? -2.661 -10.601 -9.308 1.00 95.31 201 ALA A O 1
ATOM 1511 N N . ALA A 1 202 ? -1.045 -10.815 -7.761 1.00 97.75 202 ALA A N 1
ATOM 1512 C CA . ALA A 1 202 ? -0.666 -9.406 -7.754 1.00 97.75 202 ALA A CA 1
ATOM 1513 C C . ALA A 1 202 ? 0.342 -9.033 -8.852 1.00 97.75 202 ALA A C 1
ATOM 1515 O O . ALA A 1 202 ? 0.466 -7.854 -9.191 1.00 97.75 202 ALA A O 1
ATOM 1516 N N . GLU A 1 203 ? 1.047 -10.008 -9.433 1.00 97.31 203 GLU A N 1
ATOM 1517 C CA . GLU A 1 203 ? 2.124 -9.774 -10.403 1.00 97.31 203 GLU A CA 1
ATOM 1518 C C . GLU A 1 203 ? 1.685 -8.907 -11.600 1.00 97.31 203 GLU A C 1
ATOM 1520 O O . GLU A 1 203 ? 2.374 -7.925 -11.898 1.00 97.31 203 GLU A O 1
ATOM 1525 N N . PRO A 1 204 ? 0.523 -9.143 -12.251 1.00 97.75 204 PRO A N 1
ATOM 1526 C CA . PRO A 1 204 ? 0.095 -8.308 -13.372 1.00 97.75 204 PRO A CA 1
ATOM 1527 C C . PRO A 1 204 ? -0.094 -6.835 -12.999 1.00 97.75 204 PRO A C 1
ATOM 1529 O O . PRO A 1 204 ? 0.178 -5.962 -13.827 1.00 97.75 204 PRO A O 1
ATOM 1532 N N . TRP A 1 205 ? -0.550 -6.566 -11.771 1.00 98.44 205 TRP A N 1
ATOM 1533 C CA . TRP A 1 205 ? -0.732 -5.215 -11.247 1.00 98.44 205 TRP A CA 1
ATOM 1534 C C . TRP A 1 205 ? 0.609 -4.579 -10.876 1.00 98.44 205 TRP A C 1
ATOM 1536 O O . TRP A 1 205 ? 0.873 -3.436 -11.257 1.00 98.44 205 TRP A O 1
ATOM 1546 N N . LEU A 1 206 ? 1.491 -5.332 -10.211 1.00 98.62 206 LEU A N 1
ATOM 1547 C CA . LEU A 1 206 ? 2.833 -4.873 -9.853 1.00 98.62 206 LEU A CA 1
ATOM 1548 C C . LEU A 1 206 ? 3.636 -4.437 -11.085 1.00 98.62 206 LEU A C 1
ATOM 1550 O O . LEU A 1 206 ? 4.291 -3.402 -11.042 1.00 98.62 206 LEU A O 1
ATOM 1554 N N . LEU A 1 207 ? 3.516 -5.181 -12.186 1.00 98.38 207 LEU A N 1
ATOM 1555 C CA . LEU A 1 207 ? 4.224 -4.948 -13.448 1.00 98.38 207 LEU A CA 1
ATOM 1556 C C . LEU A 1 207 ? 3.659 -3.827 -14.333 1.00 98.38 207 LEU A C 1
ATOM 1558 O O . LEU A 1 207 ? 4.249 -3.533 -15.369 1.00 98.38 207 LEU A O 1
ATOM 1562 N N . ARG A 1 208 ? 2.491 -3.260 -14.005 1.00 97.94 208 ARG A N 1
ATOM 1563 C CA . ARG A 1 208 ? 1.820 -2.262 -14.866 1.00 97.94 208 ARG A CA 1
ATOM 1564 C C . ARG A 1 208 ? 1.370 -1.009 -14.131 1.00 97.94 208 ARG A C 1
ATOM 1566 O O . ARG A 1 208 ? 1.202 0.036 -14.753 1.00 97.94 208 ARG A O 1
ATOM 1573 N N . LYS A 1 209 ? 1.134 -1.097 -12.819 1.00 96.62 209 LYS A N 1
ATOM 1574 C CA . LYS A 1 209 ? 0.418 -0.057 -12.067 1.00 96.62 209 LYS A CA 1
ATOM 1575 C C . LYS A 1 209 ? 1.045 0.340 -10.740 1.00 96.62 209 LYS A C 1
ATOM 1577 O O . LYS A 1 209 ? 0.725 1.423 -10.260 1.00 96.62 209 LYS A O 1
ATOM 1582 N N . ALA A 1 210 ? 1.937 -0.461 -10.151 1.00 97.00 210 ALA A N 1
ATOM 1583 C CA . ALA A 1 210 ? 2.455 -0.182 -8.804 1.00 97.00 210 ALA A CA 1
ATOM 1584 C C . ALA A 1 210 ? 3.080 1.215 -8.657 1.00 97.00 210 ALA A C 1
ATOM 1586 O O . ALA A 1 210 ? 2.888 1.875 -7.637 1.00 97.00 210 ALA A O 1
ATOM 1587 N N . CYS A 1 211 ? 3.733 1.708 -9.711 1.00 94.88 211 CYS A N 1
ATOM 1588 C CA . CYS A 1 211 ? 4.392 3.010 -9.731 1.00 94.88 211 CYS A CA 1
ATOM 1589 C C . CYS A 1 211 ? 3.649 3.957 -10.670 1.00 94.88 211 CYS A C 1
ATOM 1591 O O . CYS A 1 211 ? 3.594 3.750 -11.884 1.00 94.88 211 CYS A O 1
ATOM 1593 N N . ASP A 1 212 ? 3.123 5.033 -10.108 1.00 89.25 212 ASP A N 1
ATOM 1594 C CA . ASP A 1 212 ? 2.356 6.081 -10.789 1.00 89.25 212 ASP A CA 1
ATOM 1595 C C . ASP A 1 212 ? 3.201 7.319 -11.158 1.00 89.25 212 ASP A C 1
ATOM 1597 O O . ASP A 1 212 ? 2.717 8.219 -11.836 1.00 89.25 212 ASP A O 1
ATOM 1601 N N . GLY A 1 213 ? 4.477 7.338 -10.761 1.00 84.25 213 GLY A N 1
ATOM 1602 C CA . GLY A 1 213 ? 5.400 8.463 -10.941 1.00 84.25 213 GLY A CA 1
ATOM 1603 C C . GLY A 1 213 ? 5.646 9.283 -9.671 1.00 84.25 213 GLY A C 1
ATOM 1604 O O . GLY A 1 213 ? 6.566 10.093 -9.666 1.00 84.25 213 GLY A O 1
ATOM 1605 N N . HIS A 1 214 ? 4.897 9.040 -8.587 1.00 90.88 214 HIS A N 1
ATOM 1606 C CA . HIS A 1 214 ? 5.084 9.709 -7.300 1.00 90.88 214 HIS A CA 1
ATOM 1607 C C . HIS A 1 214 ? 6.500 9.556 -6.735 1.00 90.88 214 HIS A C 1
ATOM 1609 O O . HIS A 1 214 ? 7.080 8.474 -6.808 1.00 90.88 214 HIS A O 1
ATOM 1615 N N . HIS A 1 215 ? 7.051 10.617 -6.129 1.00 89.06 215 HIS A N 1
ATOM 1616 C CA . HIS A 1 215 ? 8.413 10.597 -5.573 1.00 89.06 215 HIS A CA 1
ATOM 1617 C C . HIS A 1 215 ? 8.575 9.523 -4.483 1.00 89.06 215 HIS A C 1
ATOM 1619 O O . HIS A 1 215 ? 9.595 8.844 -4.425 1.00 89.06 215 HIS A O 1
ATOM 1625 N N . LEU A 1 216 ? 7.523 9.286 -3.689 1.00 93.88 216 LEU A N 1
ATOM 1626 C CA . LEU A 1 216 ? 7.497 8.212 -2.686 1.00 93.88 216 LEU A CA 1
ATOM 1627 C C . LEU A 1 216 ? 7.563 6.793 -3.276 1.00 93.88 216 LEU A C 1
ATOM 1629 O O . LEU A 1 216 ? 7.807 5.849 -2.532 1.00 93.88 216 LEU A O 1
ATOM 1633 N N . ASN A 1 217 ? 7.402 6.609 -4.592 1.00 95.38 217 ASN A N 1
ATOM 1634 C CA . ASN A 1 217 ? 7.599 5.295 -5.211 1.00 95.38 217 ASN A CA 1
ATOM 1635 C C . ASN A 1 217 ? 9.034 4.785 -5.022 1.00 95.38 217 ASN A C 1
ATOM 1637 O O . ASN A 1 217 ? 9.253 3.576 -5.049 1.00 95.38 217 ASN A O 1
ATOM 1641 N N . GLY A 1 218 ? 9.998 5.683 -4.788 1.00 95.50 218 GLY A N 1
ATOM 1642 C CA . GLY A 1 218 ? 11.373 5.323 -4.455 1.00 95.50 218 GLY A CA 1
ATOM 1643 C C . GLY A 1 218 ? 11.529 4.531 -3.154 1.00 95.50 218 GLY A C 1
ATOM 1644 O O . GLY A 1 218 ? 12.581 3.946 -2.963 1.00 95.50 218 GLY A O 1
ATOM 1645 N N . TYR A 1 219 ? 10.515 4.458 -2.282 1.00 96.19 219 TYR A N 1
ATOM 1646 C CA . TYR A 1 219 ? 10.564 3.608 -1.083 1.00 96.19 219 TYR A CA 1
ATOM 1647 C C . TYR A 1 219 ? 10.317 2.123 -1.383 1.00 96.19 219 TYR A C 1
ATOM 1649 O O . TYR A 1 219 ? 10.840 1.266 -0.679 1.00 96.19 219 TYR A O 1
ATOM 1657 N N . PHE A 1 220 ? 9.570 1.803 -2.446 1.00 96.69 220 PHE A N 1
ATOM 1658 C CA . PHE A 1 220 ? 9.149 0.425 -2.737 1.00 96.69 220 PHE A CA 1
ATOM 1659 C C . PHE A 1 220 ? 9.499 -0.065 -4.151 1.00 96.69 220 PHE A C 1
ATOM 1661 O O . PHE A 1 220 ? 9.320 -1.246 -4.451 1.00 96.69 220 PHE A O 1
ATOM 1668 N N . ALA A 1 221 ? 9.998 0.794 -5.048 1.00 97.31 221 ALA A N 1
ATOM 1669 C CA . ALA A 1 221 ? 10.259 0.435 -6.447 1.00 97.31 221 ALA A CA 1
ATOM 1670 C C . ALA A 1 221 ? 11.205 -0.767 -6.594 1.00 97.31 221 ALA A C 1
ATOM 1672 O O . ALA A 1 221 ? 10.975 -1.637 -7.438 1.00 97.31 221 ALA A O 1
ATOM 1673 N N . HIS A 1 222 ? 12.237 -0.859 -5.751 1.00 97.06 222 HIS A N 1
ATOM 1674 C CA . HIS A 1 222 ? 13.140 -2.010 -5.752 1.00 97.06 222 HIS A CA 1
ATOM 1675 C C . HIS A 1 222 ? 12.442 -3.304 -5.332 1.00 97.06 222 HIS A C 1
ATOM 1677 O O . HIS A 1 222 ? 12.622 -4.343 -5.975 1.00 97.06 222 HIS A O 1
ATOM 1683 N N . GLN A 1 223 ? 11.600 -3.238 -4.301 1.00 97.44 223 GLN A N 1
ATOM 1684 C CA . GLN A 1 223 ? 10.821 -4.383 -3.848 1.00 97.44 223 GLN A CA 1
ATOM 1685 C C . GLN A 1 223 ? 9.857 -4.854 -4.944 1.00 97.44 223 GLN A C 1
ATOM 1687 O O . GLN A 1 223 ? 9.842 -6.042 -5.258 1.00 97.44 223 GLN A O 1
ATOM 1692 N N . VAL A 1 224 ? 9.162 -3.933 -5.622 1.00 98.38 224 VAL A N 1
ATOM 1693 C CA . VAL A 1 224 ? 8.305 -4.244 -6.781 1.00 98.38 224 VAL A CA 1
ATOM 1694 C C . VAL A 1 224 ? 9.102 -4.938 -7.888 1.00 98.38 224 VAL A C 1
ATOM 1696 O O . VAL A 1 224 ? 8.716 -6.015 -8.344 1.00 98.38 224 VAL A O 1
ATOM 1699 N N . ALA A 1 225 ? 10.242 -4.370 -8.301 1.00 97.94 225 ALA A N 1
ATOM 1700 C CA . ALA A 1 225 ? 11.067 -4.920 -9.380 1.00 97.94 225 ALA A CA 1
ATOM 1701 C C . ALA A 1 225 ? 11.608 -6.330 -9.071 1.00 97.94 225 ALA A C 1
ATOM 1703 O O . ALA A 1 225 ? 11.832 -7.134 -9.989 1.00 97.94 225 ALA A O 1
ATOM 1704 N N . ARG A 1 226 ? 11.832 -6.632 -7.786 1.00 97.62 226 ARG A N 1
ATOM 1705 C CA . ARG A 1 226 ? 12.246 -7.954 -7.302 1.00 97.62 226 ARG A CA 1
ATOM 1706 C C . ARG A 1 226 ? 11.081 -8.927 -7.212 1.00 97.62 226 ARG A C 1
ATOM 1708 O O . ARG A 1 226 ? 11.159 -9.993 -7.818 1.00 97.62 226 ARG A O 1
ATOM 1715 N N . THR A 1 227 ? 10.024 -8.571 -6.487 1.00 97.69 227 THR A N 1
ATOM 1716 C CA . THR A 1 227 ? 8.878 -9.451 -6.235 1.00 97.69 227 THR A CA 1
ATOM 1717 C C . THR A 1 227 ? 8.171 -9.826 -7.531 1.00 97.69 227 THR A C 1
ATOM 1719 O O . THR A 1 227 ? 7.874 -10.996 -7.742 1.00 97.69 227 THR A O 1
ATOM 1722 N N . ALA A 1 228 ? 7.987 -8.868 -8.441 1.00 97.56 228 ALA A N 1
ATOM 1723 C CA . ALA A 1 228 ? 7.335 -9.105 -9.725 1.00 97.56 228 ALA A CA 1
ATOM 1724 C C . ALA A 1 228 ? 8.272 -9.676 -10.803 1.00 97.56 228 ALA A C 1
ATOM 1726 O O . ALA A 1 228 ? 7.884 -9.779 -11.962 1.00 97.56 228 ALA A O 1
ATOM 1727 N N . ARG A 1 229 ? 9.533 -9.986 -10.455 1.00 97.44 229 ARG A N 1
ATOM 1728 C CA . ARG A 1 229 ? 10.553 -10.518 -11.377 1.00 97.44 229 ARG A CA 1
ATOM 1729 C C . ARG A 1 229 ? 10.607 -9.725 -12.689 1.00 97.44 229 ARG A C 1
ATOM 1731 O O . ARG A 1 229 ? 10.658 -10.295 -13.776 1.00 97.44 229 ARG A O 1
ATOM 1738 N N . MET A 1 230 ? 10.646 -8.392 -12.585 1.00 97.94 230 MET A N 1
ATOM 1739 C CA . MET A 1 230 ? 10.536 -7.464 -13.723 1.00 97.94 230 MET A CA 1
ATOM 1740 C C . MET A 1 230 ? 11.468 -7.831 -14.890 1.00 97.94 230 MET A C 1
ATOM 1742 O O . MET A 1 230 ? 11.055 -7.810 -16.044 1.00 97.94 230 MET A O 1
ATOM 1746 N N . HIS A 1 231 ? 12.712 -8.223 -14.595 1.00 98.12 231 HIS A N 1
ATOM 1747 C CA . HIS A 1 231 ? 13.715 -8.649 -15.578 1.00 98.12 231 HIS A CA 1
ATOM 1748 C C . HIS A 1 231 ? 13.350 -9.906 -16.398 1.00 98.12 231 HIS A C 1
ATOM 1750 O O . HIS A 1 231 ? 13.929 -10.124 -17.465 1.00 98.12 231 HIS A O 1
ATOM 1756 N N . GLU A 1 232 ? 12.447 -10.754 -15.906 1.00 98.12 232 GLU A N 1
ATOM 1757 C CA . GLU A 1 232 ? 11.897 -11.895 -16.643 1.00 98.12 232 GLU A CA 1
ATOM 1758 C C . GLU A 1 232 ? 10.706 -11.463 -17.487 1.00 98.12 232 GLU A C 1
ATOM 1760 O O . GLU A 1 232 ? 10.659 -11.788 -18.672 1.00 98.12 232 GLU A O 1
ATOM 1765 N N . ALA A 1 233 ? 9.802 -10.668 -16.908 1.00 98.06 233 ALA A N 1
ATOM 1766 C CA . ALA A 1 233 ? 8.641 -10.138 -17.610 1.00 98.06 233 ALA A CA 1
ATOM 1767 C C . ALA A 1 233 ? 9.050 -9.321 -18.847 1.00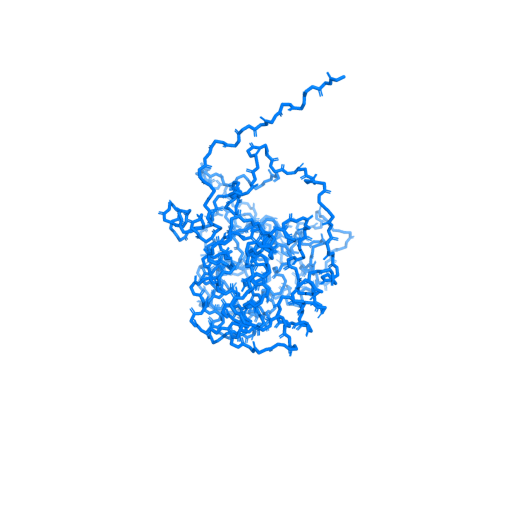 98.06 233 ALA A C 1
ATOM 1769 O O . ALA A 1 233 ? 8.576 -9.600 -19.946 1.00 98.06 233 ALA A O 1
ATOM 1770 N N . ILE A 1 234 ? 9.991 -8.380 -18.698 1.00 98.44 234 ILE A N 1
ATOM 1771 C CA . ILE A 1 234 ? 10.477 -7.547 -19.811 1.00 98.44 234 ILE A CA 1
ATOM 1772 C C . ILE A 1 234 ? 11.357 -8.317 -20.804 1.00 98.44 234 ILE A C 1
ATOM 1774 O O . ILE A 1 234 ? 11.604 -7.833 -21.897 1.00 98.44 234 ILE A O 1
ATOM 1778 N N . ALA A 1 235 ? 11.863 -9.503 -20.452 1.00 98.06 235 ALA A N 1
ATOM 1779 C CA . ALA A 1 235 ? 12.648 -10.318 -21.382 1.00 98.06 235 ALA A CA 1
ATOM 1780 C C . ALA A 1 235 ? 11.773 -11.099 -22.374 1.00 98.06 235 ALA A C 1
ATOM 1782 O O . ALA A 1 235 ? 12.298 -11.747 -23.283 1.00 98.06 235 ALA A O 1
ATOM 1783 N N . ARG A 1 236 ? 10.450 -11.091 -22.184 1.00 97.38 236 ARG A N 1
ATOM 1784 C CA . ARG A 1 236 ? 9.520 -11.753 -23.088 1.00 97.38 236 ARG A CA 1
ATOM 1785 C C . ARG A 1 236 ? 9.415 -10.988 -24.413 1.00 97.38 236 ARG A C 1
ATOM 1787 O O . ARG A 1 236 ? 9.112 -9.798 -24.391 1.00 97.38 236 ARG A O 1
ATOM 1794 N N . PRO A 1 237 ? 9.549 -11.658 -25.573 1.00 93.44 237 PRO A N 1
ATOM 1795 C CA . PRO A 1 237 ? 9.425 -10.998 -26.875 1.00 93.44 237 PRO A CA 1
ATOM 1796 C C . PRO A 1 237 ? 8.074 -10.308 -27.106 1.00 93.44 237 PRO A C 1
ATOM 1798 O O . PRO A 1 237 ? 8.000 -9.354 -27.875 1.00 93.44 237 PRO A O 1
ATOM 1801 N N . ASP A 1 238 ? 7.022 -10.793 -26.446 1.00 93.62 238 ASP A N 1
ATOM 1802 C CA . ASP A 1 238 ? 5.645 -10.308 -26.535 1.00 93.62 238 ASP A CA 1
ATOM 1803 C C . ASP A 1 238 ? 5.252 -9.374 -25.375 1.00 93.62 238 ASP A C 1
ATOM 1805 O O . ASP A 1 238 ? 4.065 -9.220 -25.090 1.00 93.62 238 ASP A O 1
ATOM 1809 N N . ALA A 1 239 ? 6.230 -8.761 -24.692 1.00 96.50 239 ALA A N 1
ATOM 1810 C CA . ALA A 1 239 ? 5.974 -7.750 -23.671 1.00 96.50 239 ALA A CA 1
ATOM 1811 C C . ALA A 1 239 ? 5.096 -6.619 -24.234 1.00 96.50 239 ALA A C 1
ATOM 1813 O O . ALA A 1 239 ? 5.469 -5.945 -25.199 1.00 96.50 239 ALA A O 1
ATOM 1814 N N . ASP A 1 240 ? 3.924 -6.430 -23.625 1.00 97.31 240 ASP A N 1
ATOM 1815 C CA . ASP A 1 240 ? 2.978 -5.398 -24.033 1.00 97.31 240 ASP A CA 1
ATOM 1816 C C . ASP A 1 240 ? 3.465 -3.985 -23.678 1.00 97.31 240 ASP A C 1
ATOM 1818 O O . ASP A 1 240 ? 4.370 -3.777 -22.868 1.00 97.31 240 ASP A O 1
ATOM 1822 N N . THR A 1 241 ? 2.845 -2.996 -24.315 1.00 97.25 241 THR A N 1
ATOM 1823 C CA . THR A 1 241 ? 3.184 -1.580 -24.165 1.00 97.25 241 THR A CA 1
ATOM 1824 C C . THR A 1 241 ? 3.112 -1.093 -22.714 1.00 97.25 241 THR A C 1
ATOM 1826 O O . THR A 1 241 ? 3.973 -0.320 -22.298 1.00 97.25 241 THR A O 1
ATOM 1829 N N . ASP A 1 242 ? 2.130 -1.557 -21.936 1.00 97.31 242 ASP A N 1
ATOM 1830 C CA . ASP A 1 242 ? 1.930 -1.122 -20.548 1.00 97.31 242 ASP A CA 1
ATOM 1831 C C . ASP A 1 242 ? 3.050 -1.643 -19.638 1.00 97.31 242 ASP A C 1
ATOM 1833 O O . ASP A 1 242 ? 3.570 -0.905 -18.800 1.00 97.31 242 ASP A O 1
ATOM 1837 N N . LEU A 1 243 ? 3.464 -2.899 -19.834 1.00 98.31 243 LEU A N 1
ATOM 1838 C CA . LEU A 1 243 ? 4.609 -3.497 -19.152 1.00 98.31 243 LEU A CA 1
ATOM 1839 C C . LEU A 1 243 ? 5.908 -2.758 -19.496 1.00 98.31 243 LEU A C 1
ATOM 1841 O O . LEU A 1 243 ? 6.720 -2.496 -18.606 1.00 98.31 243 LEU A O 1
ATOM 1845 N N . VAL A 1 244 ? 6.119 -2.413 -20.770 1.00 98.44 244 VAL A N 1
ATOM 1846 C CA . VAL A 1 244 ? 7.311 -1.663 -21.200 1.00 98.44 244 VAL A CA 1
ATOM 1847 C C . VAL A 1 244 ? 7.324 -0.275 -20.557 1.00 98.44 244 VAL A C 1
ATOM 1849 O O . VAL A 1 244 ? 8.335 0.112 -19.971 1.00 98.44 244 VAL A O 1
ATOM 1852 N N . ASP A 1 245 ? 6.203 0.447 -20.588 1.00 97.88 245 ASP A N 1
ATOM 1853 C CA . ASP A 1 245 ? 6.087 1.793 -20.016 1.00 97.88 245 ASP A CA 1
ATOM 1854 C C . ASP A 1 245 ? 6.307 1.799 -18.501 1.00 97.88 245 ASP A C 1
ATOM 1856 O O . ASP A 1 245 ? 7.049 2.636 -17.971 1.00 97.88 245 ASP A O 1
ATOM 1860 N N . HIS A 1 246 ? 5.712 0.837 -17.795 1.00 98.12 246 HIS A N 1
ATOM 1861 C CA . HIS A 1 246 ? 5.902 0.697 -16.356 1.00 98.12 246 HIS A CA 1
ATOM 1862 C C . HIS A 1 246 ? 7.330 0.265 -16.001 1.00 98.12 246 HIS A C 1
ATOM 1864 O O . HIS A 1 246 ? 7.916 0.831 -15.078 1.00 98.12 246 HIS A O 1
ATOM 1870 N N . THR A 1 247 ? 7.946 -0.627 -16.785 1.00 98.50 247 THR A N 1
ATOM 1871 C CA . THR A 1 247 ? 9.360 -1.010 -16.618 1.00 98.50 247 THR A CA 1
ATOM 1872 C C . THR A 1 247 ? 10.289 0.195 -16.774 1.00 98.50 247 THR A C 1
ATOM 1874 O O . THR A 1 247 ? 11.179 0.399 -15.948 1.00 98.50 247 THR A O 1
ATOM 1877 N N . GLY A 1 248 ? 10.068 1.036 -17.789 1.00 97.62 248 GLY A N 1
ATOM 1878 C CA . GLY A 1 248 ? 10.834 2.269 -17.978 1.00 97.62 248 GLY A CA 1
ATOM 1879 C C . GLY A 1 248 ? 10.725 3.209 -16.779 1.00 97.62 248 GLY A C 1
ATOM 1880 O O . GLY A 1 248 ? 11.733 3.734 -16.301 1.00 97.62 248 GLY A O 1
ATOM 1881 N N . ARG A 1 249 ? 9.510 3.368 -16.242 1.00 97.00 249 ARG A N 1
ATOM 1882 C CA . ARG A 1 249 ? 9.259 4.157 -15.031 1.00 97.00 249 ARG A CA 1
ATOM 1883 C C . ARG A 1 249 ? 9.954 3.569 -13.802 1.00 97.00 249 ARG A C 1
ATOM 1885 O O . ARG A 1 249 ? 10.598 4.321 -13.077 1.00 97.00 249 ARG A O 1
ATOM 1892 N N . LEU A 1 250 ? 9.856 2.260 -13.572 1.00 97.19 250 LEU A N 1
ATOM 1893 C CA . LEU A 1 250 ? 10.539 1.577 -12.469 1.00 97.19 250 LEU A CA 1
ATOM 1894 C C . LEU A 1 250 ? 12.052 1.792 -12.534 1.00 97.19 250 LEU A C 1
ATOM 1896 O O . LEU A 1 250 ? 12.652 2.201 -11.546 1.00 97.19 250 LEU A O 1
ATOM 1900 N N . LEU A 1 251 ? 12.664 1.576 -13.700 1.00 97.06 251 LEU A N 1
ATOM 1901 C CA . LEU A 1 251 ? 14.102 1.770 -13.894 1.00 97.06 251 LEU A CA 1
ATOM 1902 C C . LEU A 1 251 ? 14.523 3.225 -13.633 1.00 97.06 251 LEU A C 1
ATOM 1904 O O . LEU A 1 251 ? 15.533 3.455 -12.970 1.00 97.06 251 LEU A O 1
ATOM 1908 N N . ALA A 1 252 ? 13.741 4.206 -14.092 1.00 95.25 252 ALA A N 1
ATOM 1909 C CA . ALA A 1 252 ? 14.003 5.620 -13.823 1.00 95.25 252 ALA A CA 1
ATOM 1910 C C . ALA A 1 252 ? 13.881 5.970 -12.326 1.00 95.25 252 ALA A C 1
ATOM 1912 O O . ALA A 1 252 ? 14.723 6.689 -11.792 1.00 95.25 252 ALA A O 1
ATOM 1913 N N . ILE A 1 253 ? 12.882 5.420 -11.626 1.00 95.19 253 ILE A N 1
ATOM 1914 C CA . ILE A 1 253 ? 12.735 5.595 -10.172 1.00 95.19 253 ILE A CA 1
ATOM 1915 C C . ILE A 1 253 ? 13.923 4.969 -9.434 1.00 95.19 253 ILE A C 1
ATOM 1917 O O . ILE A 1 253 ? 14.475 5.599 -8.536 1.00 95.19 253 ILE A O 1
ATOM 1921 N N . LEU A 1 254 ? 14.365 3.771 -9.830 1.00 94.56 254 LEU A N 1
ATOM 1922 C CA . LEU A 1 254 ? 15.514 3.091 -9.221 1.00 94.56 254 LEU A CA 1
ATOM 1923 C C . LEU A 1 254 ? 16.817 3.886 -9.350 1.00 94.56 254 LEU A C 1
ATOM 1925 O O . LEU A 1 254 ? 17.647 3.840 -8.443 1.00 94.56 254 LEU A O 1
ATOM 1929 N N . VAL A 1 255 ? 16.996 4.640 -10.441 1.00 92.25 255 VAL A N 1
ATOM 1930 C CA . VAL A 1 255 ? 18.088 5.620 -10.543 1.00 92.25 255 VAL A CA 1
ATOM 1931 C C . VAL A 1 255 ? 17.934 6.676 -9.445 1.00 92.25 255 VAL A C 1
ATOM 1933 O O . VAL A 1 255 ? 18.867 6.917 -8.696 1.00 92.25 255 VAL A O 1
ATOM 1936 N N . GLY A 1 256 ? 16.753 7.263 -9.267 1.00 86.31 256 GLY A N 1
ATOM 1937 C CA . GLY A 1 256 ? 16.515 8.303 -8.258 1.00 86.31 256 GLY A CA 1
ATOM 1938 C C . GLY A 1 256 ? 16.387 7.836 -6.798 1.00 86.31 256 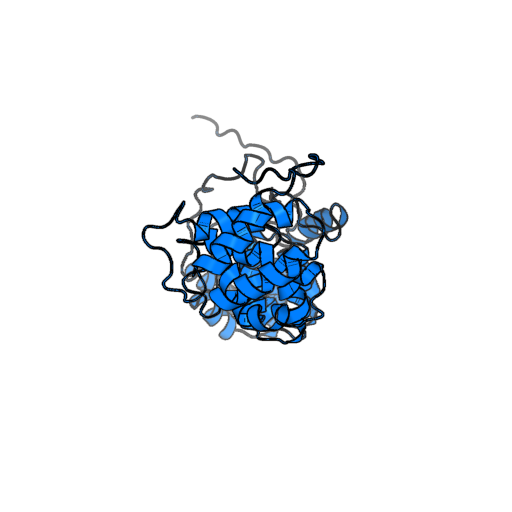GLY A C 1
ATOM 1939 O O . GLY A 1 256 ? 16.190 8.680 -5.931 1.00 86.31 256 GLY A O 1
ATOM 1940 N N . SER A 1 257 ? 16.475 6.535 -6.491 1.00 86.88 257 SER A N 1
ATOM 1941 C CA . SER A 1 257 ? 16.063 5.987 -5.178 1.00 86.88 257 SER A CA 1
ATOM 1942 C C . SER A 1 257 ? 17.101 6.089 -4.047 1.00 86.88 257 SER A C 1
ATOM 1944 O O . SER A 1 257 ? 16.859 5.603 -2.942 1.00 86.88 257 SER A O 1
ATOM 1946 N N . PHE A 1 258 ? 18.247 6.735 -4.282 1.00 76.56 258 PHE A N 1
ATOM 1947 C CA . PHE A 1 258 ? 19.333 6.839 -3.300 1.00 76.56 258 PHE A CA 1
ATOM 1948 C C . PHE A 1 258 ? 18.858 7.453 -1.975 1.00 76.56 258 PHE A C 1
ATOM 1950 O O . PHE A 1 258 ? 18.373 8.581 -1.939 1.00 76.56 258 PHE A O 1
ATOM 1957 N N . GLY A 1 259 ? 19.031 6.709 -0.877 1.00 74.81 259 GLY A N 1
ATOM 1958 C CA . GLY A 1 259 ? 18.644 7.138 0.472 1.00 74.81 259 GLY A CA 1
ATOM 1959 C C . GLY A 1 259 ? 17.176 6.887 0.844 1.00 74.81 259 GLY A C 1
ATOM 1960 O O . GLY A 1 259 ? 16.810 7.153 1.986 1.00 74.81 259 GLY A O 1
ATOM 1961 N N . MET A 1 260 ? 16.357 6.359 -0.073 1.00 83.81 260 MET A N 1
ATOM 1962 C CA . MET A 1 260 ? 14.977 5.926 0.204 1.00 83.81 260 MET A CA 1
ATOM 1963 C C . MET A 1 260 ? 14.878 4.401 0.281 1.00 83.81 260 MET A C 1
ATOM 1965 O O . MET A 1 260 ? 14.395 3.865 1.274 1.00 83.81 260 MET A O 1
ATOM 1969 N N . SER A 1 261 ? 15.396 3.712 -0.738 1.00 87.06 261 SER A N 1
ATOM 1970 C CA . SER A 1 261 ? 15.530 2.254 -0.787 1.00 87.06 261 SER A CA 1
ATOM 1971 C C . SER A 1 261 ? 16.811 1.858 -1.523 1.00 87.06 261 SER A C 1
ATOM 1973 O O . SER A 1 261 ? 17.584 2.711 -1.965 1.00 87.06 261 SER A O 1
ATOM 1975 N N . ASP A 1 262 ? 17.000 0.554 -1.709 1.00 91.44 262 ASP A N 1
ATOM 1976 C CA . ASP A 1 262 ? 17.933 -0.001 -2.691 1.00 91.44 262 ASP A CA 1
ATOM 1977 C C . ASP A 1 262 ? 17.738 0.663 -4.069 1.00 91.44 262 ASP A C 1
ATOM 1979 O O . ASP A 1 262 ? 16.612 0.930 -4.506 1.00 91.44 262 ASP A O 1
ATOM 1983 N N . SER A 1 263 ? 18.848 0.941 -4.744 1.00 91.25 263 SER A N 1
ATOM 1984 C CA . SER A 1 263 ? 18.910 1.663 -6.015 1.00 91.25 263 SER A CA 1
ATOM 1985 C C . SER A 1 263 ? 19.002 0.719 -7.219 1.00 91.25 263 SER A C 1
ATOM 1987 O O . SER A 1 263 ? 19.049 -0.507 -7.100 1.00 91.25 263 SER A O 1
ATOM 1989 N N . ILE A 1 264 ? 19.108 1.290 -8.423 1.00 92.62 264 ILE A N 1
ATOM 1990 C CA . ILE A 1 264 ? 19.408 0.520 -9.639 1.00 92.62 264 ILE A CA 1
ATOM 1991 C C . ILE A 1 264 ? 20.743 -0.241 -9.551 1.00 92.62 264 ILE A C 1
ATOM 1993 O O . ILE A 1 264 ? 20.893 -1.268 -10.206 1.00 92.62 264 ILE A O 1
ATOM 1997 N N . LEU A 1 265 ? 21.704 0.236 -8.748 1.00 91.31 265 LEU A N 1
ATOM 1998 C CA . LEU A 1 265 ? 22.999 -0.430 -8.563 1.00 91.31 265 LEU A CA 1
ATOM 1999 C C . LEU A 1 265 ? 22.885 -1.681 -7.682 1.00 91.31 265 LEU A C 1
ATOM 2001 O O . LEU A 1 265 ? 23.668 -2.614 -7.844 1.00 91.31 265 LEU A O 1
ATOM 2005 N N . ASP A 1 266 ? 21.887 -1.718 -6.801 1.00 92.62 266 ASP A N 1
ATOM 2006 C CA . ASP A 1 266 ? 21.603 -2.839 -5.901 1.00 92.62 266 ASP A CA 1
ATOM 2007 C C . ASP A 1 266 ? 20.715 -3.900 -6.580 1.00 92.62 266 ASP A C 1
ATOM 2009 O O . ASP A 1 266 ? 20.671 -5.071 -6.181 1.00 92.62 266 ASP A O 1
ATOM 2013 N N . TYR A 1 267 ? 20.047 -3.528 -7.678 1.00 94.69 267 TYR A N 1
ATOM 2014 C CA . TYR A 1 267 ? 19.250 -4.453 -8.470 1.00 94.69 267 TYR A CA 1
ATOM 2015 C C . TYR A 1 267 ? 20.138 -5.382 -9.310 1.00 94.69 267 TYR A C 1
ATOM 2017 O O . TYR A 1 267 ? 20.577 -5.045 -10.409 1.00 94.69 267 TYR A O 1
ATOM 2025 N N . LYS A 1 268 ? 20.331 -6.618 -8.831 1.00 95.25 268 LYS A N 1
ATOM 2026 C CA . LYS A 1 268 ? 21.155 -7.673 -9.468 1.00 95.25 268 LYS A CA 1
ATOM 2027 C C . LYS A 1 268 ? 20.936 -7.847 -10.980 1.00 95.25 268 LYS A C 1
ATOM 2029 O O . LYS A 1 268 ? 21.852 -8.249 -11.692 1.00 95.25 268 LYS A O 1
ATOM 2034 N N . HIS A 1 269 ? 19.723 -7.598 -11.470 1.00 97.00 269 HIS A N 1
ATOM 2035 C CA . HIS A 1 269 ? 19.351 -7.792 -12.872 1.00 97.00 269 HIS A CA 1
ATOM 2036 C C . HIS A 1 269 ? 19.299 -6.488 -13.684 1.00 97.00 269 HIS A C 1
ATOM 2038 O O . HIS A 1 269 ? 18.773 -6.505 -14.797 1.00 97.00 269 HIS A O 1
ATOM 2044 N N . ALA A 1 270 ? 19.837 -5.379 -13.162 1.00 95.81 270 ALA A N 1
ATOM 2045 C CA . ALA A 1 270 ? 19.775 -4.058 -13.786 1.00 95.81 270 ALA A CA 1
ATOM 2046 C C . ALA A 1 270 ? 20.321 -4.043 -15.213 1.00 95.81 270 ALA A C 1
ATOM 2048 O O . ALA A 1 270 ? 19.605 -3.633 -16.121 1.00 95.81 270 ALA A O 1
ATOM 2049 N N . GLU A 1 271 ? 21.531 -4.561 -15.433 1.00 96.44 271 GLU A N 1
ATOM 2050 C CA . GLU A 1 271 ? 22.153 -4.605 -16.763 1.00 96.44 271 GLU A CA 1
ATOM 2051 C C . GLU A 1 271 ? 21.245 -5.297 -17.795 1.00 96.44 271 GLU A C 1
ATOM 2053 O O . GLU A 1 271 ? 20.951 -4.754 -18.861 1.00 96.44 271 GLU A O 1
ATOM 2058 N N . ARG A 1 272 ? 20.722 -6.478 -17.441 1.00 96.94 272 ARG A N 1
ATOM 2059 C CA . ARG A 1 272 ? 19.802 -7.237 -18.297 1.00 96.94 272 ARG A CA 1
ATOM 2060 C C . ARG A 1 272 ? 18.487 -6.490 -18.512 1.00 96.94 272 ARG A C 1
ATOM 2062 O O . ARG A 1 272 ? 18.009 -6.441 -19.640 1.00 96.94 272 ARG A O 1
ATOM 2069 N N . ALA A 1 273 ? 17.889 -5.939 -17.459 1.00 98.06 273 ALA A N 1
ATOM 2070 C CA . ALA A 1 273 ? 16.616 -5.229 -17.553 1.00 98.06 273 ALA A CA 1
ATOM 2071 C C . ALA A 1 273 ? 16.727 -3.978 -18.438 1.00 98.06 273 ALA A C 1
ATOM 2073 O O . ALA A 1 273 ? 15.847 -3.743 -19.262 1.00 98.06 273 ALA A O 1
ATOM 2074 N N . LEU A 1 274 ? 17.832 -3.234 -18.333 1.00 98.12 274 LEU A N 1
ATOM 2075 C CA . LEU A 1 274 ? 18.133 -2.089 -19.193 1.00 98.12 274 LEU A CA 1
ATOM 2076 C C . LEU A 1 274 ? 18.257 -2.509 -20.658 1.00 98.12 274 LEU A C 1
ATOM 2078 O O . LEU A 1 274 ? 17.623 -1.907 -21.518 1.00 98.12 274 LEU A O 1
ATOM 2082 N N . ALA A 1 275 ? 19.008 -3.574 -20.952 1.00 98.00 275 ALA A N 1
ATOM 2083 C CA . ALA A 1 275 ? 19.157 -4.072 -22.320 1.00 98.00 275 ALA A CA 1
ATOM 2084 C C . ALA A 1 275 ? 17.816 -4.507 -22.941 1.00 98.00 275 ALA A C 1
ATOM 2086 O O . ALA A 1 275 ? 17.538 -4.202 -24.103 1.00 98.00 275 ALA A O 1
ATOM 2087 N N . GLN A 1 276 ? 16.968 -5.194 -22.170 1.00 98.38 276 GLN A N 1
ATOM 2088 C CA . GLN A 1 276 ? 15.652 -5.633 -22.641 1.00 98.38 276 GLN A CA 1
ATOM 2089 C C . GLN A 1 276 ? 14.697 -4.452 -22.832 1.00 98.38 276 GLN A C 1
ATOM 2091 O O . GLN A 1 276 ? 14.100 -4.316 -23.899 1.00 98.38 276 GLN A O 1
ATOM 2096 N N . TYR A 1 277 ? 14.612 -3.544 -21.855 1.00 98.50 277 TYR A N 1
ATOM 2097 C CA . TYR A 1 277 ? 13.806 -2.332 -21.987 1.00 98.50 277 TYR A CA 1
ATOM 2098 C C . TYR A 1 277 ? 14.240 -1.497 -23.197 1.00 98.50 277 TYR A C 1
ATOM 2100 O O . TYR A 1 277 ? 13.388 -1.110 -23.990 1.00 98.50 277 TYR A O 1
ATOM 2108 N N . LEU A 1 278 ? 15.548 -1.296 -23.397 1.00 97.94 278 LEU A N 1
ATOM 2109 C CA . LEU A 1 278 ? 16.115 -0.622 -24.569 1.00 97.94 278 LEU A CA 1
ATOM 2110 C C . LEU A 1 278 ? 15.634 -1.263 -25.883 1.00 97.94 278 LEU A C 1
ATOM 2112 O O . LEU A 1 278 ? 15.241 -0.557 -26.811 1.00 97.94 278 LEU A O 1
ATOM 2116 N N . SER A 1 279 ? 15.636 -2.599 -25.957 1.00 96.88 279 SER A N 1
ATOM 2117 C CA . SER A 1 279 ? 15.154 -3.330 -27.132 1.00 96.88 279 SER A CA 1
ATOM 2118 C C . SER A 1 279 ? 13.668 -3.081 -27.391 1.00 96.88 279 SER A C 1
ATOM 2120 O O . SER A 1 279 ? 13.276 -2.818 -28.528 1.00 96.88 279 SER A O 1
ATOM 2122 N N . HIS A 1 280 ? 12.831 -3.169 -26.355 1.00 98.06 280 HIS A N 1
ATOM 2123 C CA . HIS A 1 280 ? 11.388 -2.982 -26.487 1.00 98.06 280 HIS A CA 1
ATOM 2124 C C . HIS A 1 280 ? 11.020 -1.533 -26.804 1.00 98.06 280 HIS A C 1
ATOM 2126 O O . HIS A 1 280 ? 10.309 -1.287 -27.778 1.00 98.06 280 HIS A O 1
ATOM 2132 N N . VAL A 1 281 ? 11.543 -0.573 -26.039 1.00 96.94 281 VAL A N 1
ATOM 2133 C CA . VAL A 1 281 ? 11.209 0.847 -26.189 1.00 96.94 281 VAL A CA 1
ATOM 2134 C C . VAL A 1 281 ? 11.640 1.391 -27.552 1.00 96.94 281 VAL A C 1
ATOM 2136 O O . VAL A 1 281 ? 10.913 2.186 -28.133 1.00 96.94 281 VAL A O 1
ATOM 2139 N N . GLY A 1 282 ? 12.741 0.893 -28.127 1.00 95.44 282 GLY A N 1
ATOM 2140 C CA . GLY A 1 282 ? 13.199 1.292 -29.463 1.00 95.44 282 GLY A CA 1
ATOM 2141 C C . GLY A 1 282 ? 12.272 0.895 -30.618 1.00 95.44 282 GLY A C 1
ATOM 2142 O O . GLY A 1 282 ? 12.478 1.353 -31.739 1.00 95.44 282 GLY A O 1
ATOM 2143 N N . ARG A 1 283 ? 11.257 0.055 -30.369 1.00 94.50 283 ARG A N 1
ATOM 2144 C CA . ARG A 1 283 ? 10.216 -0.321 -31.346 1.00 94.50 283 ARG A CA 1
ATOM 2145 C C . ARG A 1 283 ? 8.897 0.422 -31.131 1.00 94.50 283 ARG A C 1
ATOM 2147 O O . ARG A 1 283 ? 7.948 0.189 -31.876 1.00 94.50 283 ARG A O 1
ATOM 2154 N N . LEU A 1 284 ? 8.813 1.254 -30.097 1.00 95.12 284 LEU A N 1
ATOM 2155 C CA . LEU A 1 284 ? 7.608 1.984 -29.730 1.00 95.12 284 LEU A CA 1
ATOM 2156 C C . LEU A 1 284 ? 7.740 3.459 -30.102 1.00 95.12 284 LEU A C 1
ATOM 2158 O O . LEU A 1 284 ? 8.828 4.027 -30.093 1.00 95.12 284 LEU A O 1
ATOM 2162 N N . GLU A 1 285 ? 6.600 4.091 -30.369 1.00 92.94 285 GLU A N 1
ATOM 2163 C CA . GLU A 1 285 ? 6.548 5.536 -30.583 1.00 92.94 285 GLU A CA 1
ATOM 2164 C C . GLU A 1 285 ? 6.964 6.304 -29.316 1.00 92.94 285 GLU A C 1
ATOM 2166 O O . GLU A 1 285 ? 6.633 5.882 -28.199 1.00 92.94 285 GLU A O 1
ATOM 2171 N N . PRO A 1 286 ? 7.638 7.457 -29.442 1.00 92.81 286 PRO A N 1
ATOM 2172 C CA . PRO A 1 286 ? 7.931 8.313 -28.304 1.00 92.81 286 PRO A CA 1
ATOM 2173 C C . PRO A 1 286 ? 6.652 8.768 -27.590 1.00 92.81 286 PRO A C 1
ATOM 2175 O O . PRO A 1 286 ? 5.678 9.196 -28.207 1.00 92.81 286 PRO A O 1
ATOM 2178 N N . ASN A 1 287 ? 6.670 8.734 -26.260 1.00 92.06 287 ASN A N 1
ATOM 2179 C CA . ASN A 1 287 ? 5.695 9.424 -25.420 1.00 92.06 287 ASN A CA 1
ATOM 2180 C C . ASN A 1 287 ? 6.425 10.094 -24.251 1.00 92.06 287 ASN A C 1
ATOM 2182 O O . ASN A 1 287 ? 7.608 9.837 -24.023 1.00 92.06 287 ASN A O 1
ATOM 2186 N N . GLN A 1 288 ? 5.733 10.944 -23.494 1.00 91.19 288 GLN A N 1
ATOM 2187 C CA . GLN A 1 288 ? 6.367 11.711 -22.419 1.00 91.19 288 GLN A CA 1
ATOM 2188 C C . GLN A 1 288 ? 7.054 10.817 -21.375 1.00 91.19 288 GLN A C 1
ATOM 2190 O O . GLN A 1 288 ? 8.185 11.097 -20.982 1.00 91.19 288 GLN A O 1
ATOM 2195 N N . GLY A 1 289 ? 6.405 9.723 -20.963 1.00 92.75 289 GLY A N 1
ATOM 2196 C CA . GLY A 1 289 ? 6.953 8.779 -19.987 1.00 92.75 289 GLY A CA 1
ATOM 2197 C C . GLY A 1 289 ? 8.190 8.041 -20.502 1.00 92.75 289 GLY A C 1
ATOM 2198 O O . GLY A 1 289 ? 9.188 7.947 -19.789 1.00 92.75 289 GLY A O 1
ATOM 2199 N N . ARG A 1 290 ? 8.166 7.583 -21.758 1.00 95.75 290 ARG A N 1
ATOM 2200 C CA . ARG A 1 290 ? 9.302 6.913 -22.408 1.00 95.75 290 ARG A CA 1
ATOM 2201 C C . ARG A 1 290 ? 10.474 7.865 -22.601 1.00 95.75 290 ARG A C 1
ATOM 2203 O O . ARG A 1 290 ? 11.598 7.494 -22.280 1.00 95.75 290 ARG A O 1
ATOM 2210 N N . CYS A 1 291 ? 10.220 9.091 -23.068 1.00 94.94 291 CYS A N 1
ATOM 2211 C CA . CYS A 1 291 ? 11.254 10.115 -23.223 1.00 94.94 291 CYS A CA 1
ATOM 2212 C C . CYS A 1 291 ? 11.911 10.443 -21.878 1.00 94.94 291 CYS A C 1
ATOM 2214 O O . CYS A 1 291 ? 13.136 10.504 -21.803 1.00 94.94 291 CYS A O 1
ATOM 2216 N N . TYR A 1 292 ? 11.114 10.605 -20.815 1.00 93.19 292 TYR A N 1
ATOM 2217 C CA . TYR A 1 292 ? 11.630 10.804 -19.461 1.00 93.19 292 TYR A CA 1
ATOM 2218 C C . TYR A 1 292 ? 12.520 9.633 -19.030 1.00 93.19 292 TYR A C 1
ATOM 2220 O O . TYR A 1 292 ? 13.689 9.841 -18.715 1.00 93.19 292 TYR A O 1
ATOM 2228 N N . ALA A 1 293 ? 12.013 8.399 -19.113 1.00 95.38 293 ALA A N 1
ATOM 2229 C CA . ALA A 1 293 ? 12.769 7.212 -18.726 1.00 95.38 293 ALA A CA 1
ATOM 2230 C C . ALA A 1 293 ? 14.077 7.068 -19.523 1.00 95.38 293 ALA A C 1
ATOM 2232 O O . ALA A 1 293 ? 15.137 6.869 -18.939 1.00 95.38 293 ALA A O 1
ATOM 2233 N N . VAL A 1 294 ? 14.038 7.220 -20.851 1.00 96.38 294 VAL A N 1
ATOM 2234 C CA . VAL A 1 294 ? 15.230 7.143 -21.712 1.00 96.38 294 VAL A CA 1
ATOM 2235 C C . VAL A 1 294 ? 16.260 8.214 -21.345 1.00 96.38 294 VAL A C 1
ATOM 2237 O O . VAL A 1 294 ? 17.448 7.899 -21.276 1.00 96.38 294 VAL A O 1
ATOM 2240 N N . ARG A 1 295 ? 15.836 9.455 -21.068 1.00 93.75 295 ARG A N 1
ATOM 2241 C CA . ARG A 1 295 ? 16.741 10.546 -20.667 1.00 93.75 295 ARG A CA 1
ATOM 2242 C C . ARG A 1 295 ? 17.379 10.277 -19.307 1.00 93.75 295 ARG A C 1
ATOM 2244 O O . ARG A 1 295 ? 18.604 10.291 -19.223 1.00 93.75 295 ARG A O 1
ATOM 2251 N N . THR A 1 296 ? 16.584 9.930 -18.294 1.00 93.00 296 THR A N 1
ATOM 2252 C CA . THR A 1 296 ? 17.086 9.580 -16.955 1.00 93.00 296 THR A CA 1
ATOM 2253 C C . THR A 1 296 ? 18.093 8.430 -17.015 1.00 93.00 296 THR A C 1
ATOM 2255 O O . THR A 1 296 ? 19.163 8.499 -16.411 1.00 93.00 296 THR A O 1
ATOM 2258 N N . LEU A 1 297 ? 17.799 7.384 -17.792 1.00 94.44 297 LEU A N 1
ATOM 2259 C CA . LEU A 1 297 ? 18.696 6.238 -17.953 1.00 94.44 297 LEU A CA 1
ATOM 2260 C C . LEU A 1 297 ? 19.961 6.593 -18.750 1.00 94.44 297 LEU A C 1
ATOM 2262 O O . LEU A 1 297 ? 21.052 6.145 -18.398 1.00 94.44 297 LEU A O 1
ATOM 2266 N N . SER A 1 298 ? 19.854 7.437 -19.779 1.00 93.75 298 SER A N 1
ATOM 2267 C CA . SER A 1 298 ? 21.005 7.945 -20.540 1.00 93.75 298 SER A CA 1
ATOM 2268 C C . SER A 1 298 ? 21.953 8.783 -19.670 1.00 93.75 298 SER A C 1
ATOM 2270 O O . SER A 1 298 ? 23.179 8.633 -19.754 1.00 93.75 298 SER A O 1
ATOM 2272 N N . GLU A 1 299 ? 21.401 9.648 -18.815 1.00 91.38 299 GLU A N 1
ATOM 2273 C CA . GLU A 1 299 ? 22.148 10.477 -17.861 1.00 91.38 299 GLU A CA 1
ATOM 2274 C C . GLU A 1 299 ? 22.852 9.618 -16.805 1.00 91.38 299 GLU A C 1
ATOM 2276 O O . GLU A 1 299 ? 24.057 9.781 -16.583 1.00 91.38 299 GLU A O 1
ATOM 2281 N N . PHE A 1 300 ? 22.136 8.644 -16.229 1.00 90.56 300 PHE A N 1
ATOM 2282 C CA . PHE A 1 300 ? 22.691 7.649 -15.308 1.00 90.56 300 PHE A CA 1
ATOM 2283 C C . PHE A 1 300 ? 23.892 6.920 -15.923 1.00 90.56 300 PHE A C 1
ATOM 2285 O O . PHE A 1 300 ? 24.991 6.940 -15.365 1.00 90.56 300 PHE A O 1
ATOM 2292 N N . LEU A 1 301 ? 23.716 6.338 -17.113 1.00 91.50 301 LEU A N 1
ATOM 2293 C CA . LEU A 1 301 ? 24.767 5.581 -17.796 1.00 91.50 301 LEU A CA 1
ATOM 2294 C C . LEU A 1 301 ? 25.966 6.461 -18.173 1.00 91.50 301 LEU A C 1
ATOM 2296 O O . LEU A 1 301 ? 27.102 5.984 -18.194 1.00 91.50 301 LEU A O 1
ATOM 2300 N N . SER A 1 302 ? 25.742 7.747 -18.452 1.00 88.06 302 SER A N 1
ATOM 2301 C CA . SER A 1 302 ? 26.803 8.708 -18.779 1.00 88.06 302 SER A CA 1
ATOM 2302 C C . SER A 1 302 ? 27.570 9.226 -17.554 1.00 88.06 302 SER A C 1
ATOM 2304 O O . SER A 1 302 ? 28.552 9.941 -17.734 1.00 88.06 302 SER A O 1
ATOM 2306 N N . GLY A 1 303 ? 27.175 8.839 -16.335 1.00 79.06 303 GLY A N 1
ATOM 2307 C CA . GLY A 1 303 ? 27.842 9.228 -15.089 1.00 79.06 303 GLY A CA 1
ATOM 2308 C C . GLY A 1 303 ? 27.393 10.579 -14.524 1.00 79.06 303 GLY A C 1
ATOM 2309 O O . GLY A 1 303 ? 28.079 11.126 -13.669 1.00 79.06 303 GLY A O 1
ATOM 2310 N N . GLY A 1 304 ? 26.257 11.126 -14.977 1.00 66.75 304 GLY A N 1
ATOM 2311 C CA . GLY A 1 304 ? 25.825 12.496 -14.658 1.00 66.75 304 GLY A CA 1
ATOM 2312 C C . GLY A 1 304 ? 25.479 12.770 -13.187 1.00 66.75 304 GLY A C 1
ATOM 2313 O O . GLY A 1 304 ? 25.439 13.930 -12.794 1.00 66.75 304 GLY A O 1
ATOM 2314 N N . ALA A 1 305 ? 25.260 11.732 -12.371 1.00 56.72 305 ALA A N 1
ATOM 2315 C CA . ALA A 1 305 ? 24.848 11.870 -10.969 1.00 56.72 305 ALA A CA 1
ATOM 2316 C C . ALA A 1 305 ? 25.573 10.922 -9.985 1.00 56.72 305 ALA A C 1
ATOM 2318 O O . ALA A 1 305 ? 25.246 10.915 -8.800 1.00 56.72 305 ALA A O 1
ATOM 2319 N N . TYR A 1 306 ? 26.564 10.133 -10.435 1.00 59.88 306 TYR A N 1
ATOM 2320 C CA . TYR A 1 306 ? 27.169 9.061 -9.626 1.00 59.88 306 TYR A CA 1
ATOM 2321 C C . TYR A 1 306 ? 28.692 9.054 -9.680 1.00 59.88 306 TYR A C 1
ATOM 2323 O O . TYR A 1 306 ? 29.294 9.165 -10.743 1.00 59.88 306 TYR A O 1
ATOM 2331 N N . ILE A 1 307 ? 29.305 8.854 -8.509 1.00 55.41 307 ILE A N 1
ATOM 2332 C CA . ILE A 1 307 ? 30.761 8.903 -8.295 1.00 55.41 307 ILE A CA 1
ATOM 2333 C C . ILE A 1 307 ? 31.490 7.769 -9.042 1.00 55.41 307 ILE A C 1
ATOM 2335 O O . ILE A 1 307 ? 32.666 7.911 -9.377 1.00 55.41 307 ILE A O 1
ATOM 2339 N N . ARG A 1 308 ? 30.808 6.654 -9.348 1.00 64.62 308 ARG A N 1
ATOM 2340 C CA . ARG A 1 308 ? 31.382 5.550 -10.126 1.00 64.62 308 ARG A CA 1
ATOM 2341 C C . ARG A 1 308 ? 30.334 4.898 -11.037 1.00 64.62 308 ARG A C 1
ATOM 2343 O O . ARG A 1 308 ? 29.294 4.482 -10.530 1.00 64.62 308 ARG A O 1
ATOM 2350 N N . PRO A 1 309 ? 30.588 4.780 -12.352 1.00 66.19 309 PRO A N 1
ATOM 2351 C CA . PRO A 1 309 ? 29.725 4.002 -13.232 1.00 66.19 309 PRO A CA 1
ATOM 2352 C C . PRO A 1 309 ? 29.772 2.513 -12.848 1.00 66.19 309 PRO A C 1
ATOM 2354 O O . PRO A 1 309 ? 30.794 2.052 -12.328 1.00 66.19 309 PRO A O 1
ATOM 2357 N N . PRO A 1 310 ? 28.693 1.755 -13.100 1.00 79.31 310 PRO A N 1
ATOM 2358 C CA . PRO A 1 310 ? 28.678 0.324 -12.832 1.00 79.31 310 PRO A CA 1
ATOM 2359 C C . PRO A 1 310 ? 29.675 -0.416 -13.733 1.00 79.31 310 PRO A C 1
ATOM 2361 O O . PRO A 1 310 ? 29.855 -0.056 -14.895 1.00 79.31 310 PRO A O 1
ATOM 2364 N N . ASP A 1 311 ? 30.298 -1.468 -13.206 1.00 84.50 311 ASP A N 1
ATOM 2365 C CA . ASP A 1 311 ? 31.213 -2.340 -13.956 1.00 84.50 311 ASP A CA 1
ATOM 2366 C C . ASP A 1 311 ? 30.420 -3.404 -14.734 1.00 84.50 311 ASP A C 1
ATOM 2368 O O . ASP A 1 311 ? 30.423 -4.592 -14.412 1.00 84.50 311 ASP A O 1
ATOM 2372 N N . TRP A 1 312 ? 29.621 -2.942 -15.696 1.00 91.44 312 TRP A N 1
ATOM 2373 C CA . TRP A 1 312 ? 28.775 -3.784 -16.544 1.00 91.44 312 TRP A CA 1
ATOM 2374 C C . TRP A 1 312 ? 29.445 -4.038 -17.889 1.00 91.44 312 TRP A C 1
ATOM 2376 O O . TRP A 1 312 ? 29.875 -3.101 -18.564 1.00 91.44 312 TRP A O 1
ATOM 2386 N N . ALA A 1 313 ? 29.462 -5.297 -18.327 1.00 91.12 313 ALA A N 1
ATOM 2387 C CA . ALA A 1 313 ? 30.099 -5.693 -19.583 1.00 91.12 313 ALA A CA 1
ATOM 2388 C C . ALA A 1 313 ? 29.470 -4.998 -20.806 1.00 91.12 313 ALA A C 1
ATOM 2390 O O . ALA A 1 313 ? 30.151 -4.714 -21.789 1.00 91.12 313 ALA A O 1
ATOM 2391 N N . SER A 1 314 ? 28.171 -4.697 -20.743 1.00 92.19 314 SER A N 1
ATOM 2392 C CA . SER A 1 314 ? 27.418 -4.031 -21.808 1.00 92.19 314 SER A CA 1
ATOM 2393 C C . SER A 1 314 ? 27.331 -2.507 -21.669 1.00 92.19 314 SER A C 1
ATOM 2395 O O . SER A 1 314 ? 26.620 -1.876 -22.453 1.00 92.19 314 SER A O 1
ATOM 2397 N N . LEU A 1 315 ? 28.054 -1.886 -20.725 1.00 92.00 315 LEU A N 1
ATOM 2398 C CA . LEU A 1 315 ? 27.916 -0.460 -20.402 1.00 92.00 315 LEU A CA 1
ATOM 2399 C C . LEU A 1 315 ? 28.016 0.458 -21.629 1.00 92.00 315 LEU A C 1
ATOM 2401 O O . LEU A 1 315 ? 27.162 1.325 -21.816 1.00 92.00 315 LEU A O 1
ATOM 2405 N N . ASP A 1 316 ? 29.017 0.266 -22.487 1.00 92.69 316 ASP A N 1
ATOM 2406 C CA . ASP A 1 316 ? 29.210 1.121 -23.665 1.00 92.69 316 ASP A CA 1
ATOM 2407 C C . ASP A 1 316 ? 28.129 0.907 -24.734 1.00 92.69 316 ASP A C 1
ATOM 2409 O O . ASP A 1 316 ? 27.683 1.866 -25.367 1.00 92.69 316 ASP A O 1
ATOM 2413 N N . SER A 1 317 ? 27.634 -0.327 -24.875 1.00 94.06 317 SER A N 1
ATOM 2414 C CA . SER A 1 317 ? 26.509 -0.634 -25.767 1.00 94.06 317 SER A CA 1
ATOM 2415 C C . SER A 1 317 ? 25.208 -0.009 -25.258 1.00 94.06 317 SER A C 1
ATOM 2417 O O . SER A 1 317 ? 24.478 0.611 -26.032 1.00 94.06 317 SER A O 1
ATOM 2419 N N . LEU A 1 318 ? 24.942 -0.101 -23.949 1.00 95.56 318 LEU A N 1
ATOM 2420 C CA . LEU A 1 318 ? 23.797 0.550 -23.311 1.00 95.56 318 LEU A CA 1
ATOM 2421 C C . LEU A 1 318 ? 23.879 2.072 -23.479 1.00 95.56 318 LEU A C 1
ATOM 2423 O O . LEU A 1 318 ? 22.918 2.688 -23.933 1.00 95.56 318 LEU A O 1
ATOM 2427 N N . ARG A 1 319 ? 25.037 2.686 -23.202 1.00 94.38 319 ARG A N 1
ATOM 2428 C CA . ARG A 1 319 ? 25.260 4.129 -23.407 1.00 94.38 319 ARG A CA 1
ATOM 2429 C C . ARG A 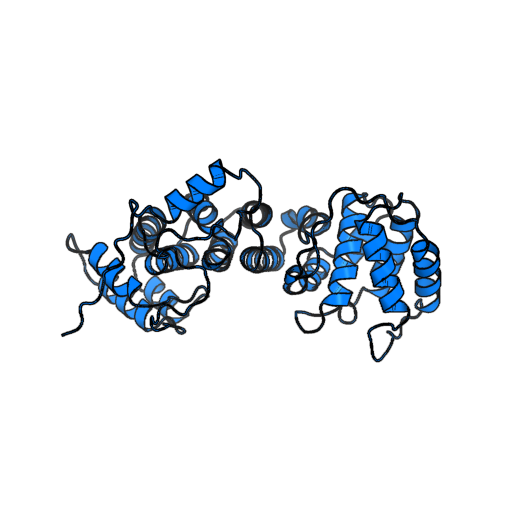1 319 ? 24.944 4.563 -24.831 1.00 94.38 319 ARG A C 1
ATOM 2431 O O . ARG A 1 319 ? 24.232 5.547 -25.016 1.00 94.38 319 ARG A O 1
ATOM 2438 N N . ALA A 1 320 ? 25.470 3.854 -25.829 1.00 94.19 320 ALA A N 1
ATOM 2439 C CA . ALA A 1 320 ? 25.230 4.176 -27.231 1.00 94.19 320 ALA A CA 1
ATOM 2440 C C . ALA A 1 320 ? 23.737 4.076 -27.589 1.00 94.19 320 ALA A C 1
ATOM 2442 O O . ALA A 1 320 ? 23.195 4.987 -28.217 1.00 94.19 320 ALA A O 1
ATOM 2443 N N . GLY A 1 321 ? 23.063 3.013 -27.139 1.00 95.25 321 GLY A N 1
ATOM 2444 C CA . GLY A 1 321 ? 21.642 2.792 -27.399 1.00 95.25 321 GLY A CA 1
ATOM 2445 C C . GLY A 1 321 ? 20.724 3.826 -26.746 1.00 95.25 321 GLY A C 1
ATOM 2446 O O . GLY A 1 321 ? 19.832 4.357 -27.401 1.00 95.25 321 GLY A O 1
ATOM 2447 N N . TYR A 1 322 ? 20.940 4.165 -25.473 1.00 95.31 322 TYR A N 1
ATOM 2448 C CA . TYR A 1 322 ? 20.115 5.179 -24.808 1.00 95.31 322 TYR A CA 1
ATOM 2449 C C . TYR A 1 322 ? 20.385 6.588 -25.345 1.00 95.31 322 TYR A C 1
ATOM 2451 O O . TYR A 1 322 ? 19.446 7.368 -25.486 1.00 95.31 322 TYR A O 1
ATOM 2459 N N . ARG A 1 323 ? 21.632 6.918 -25.714 1.00 92.69 323 ARG A N 1
ATOM 2460 C CA . ARG A 1 323 ? 21.959 8.221 -26.319 1.00 92.69 323 ARG A CA 1
ATOM 2461 C C . ARG A 1 323 ? 21.296 8.428 -27.674 1.00 92.69 323 ARG A C 1
ATOM 2463 O O . ARG A 1 323 ? 20.857 9.541 -27.948 1.00 92.69 323 ARG A O 1
ATOM 2470 N N . SER A 1 324 ? 21.211 7.392 -28.510 1.00 91.31 324 SER A N 1
ATOM 2471 C CA . SER A 1 324 ? 20.541 7.521 -29.809 1.00 91.31 324 SER A CA 1
ATOM 2472 C C . SER A 1 324 ? 19.053 7.848 -29.635 1.00 91.31 324 SER A C 1
ATOM 2474 O O . SER A 1 324 ? 18.537 8.719 -30.331 1.00 91.31 324 SER A O 1
ATOM 2476 N N . MET A 1 325 ? 18.390 7.250 -28.640 1.00 90.19 325 MET A N 1
ATOM 2477 C CA . MET A 1 325 ? 16.980 7.521 -28.329 1.00 90.19 325 MET A CA 1
ATOM 2478 C C . MET A 1 325 ? 16.747 8.782 -27.493 1.00 90.19 325 MET A C 1
ATOM 2480 O O . MET A 1 325 ? 15.667 9.359 -27.551 1.00 90.19 325 MET A O 1
ATOM 2484 N N . ALA A 1 326 ? 17.748 9.280 -26.765 1.00 81.00 326 ALA A N 1
ATOM 2485 C CA . ALA A 1 326 ? 17.635 10.539 -26.022 1.00 81.00 326 ALA A CA 1
ATOM 2486 C C . ALA A 1 326 ? 17.415 11.767 -26.933 1.00 81.00 326 ALA A C 1
ATOM 2488 O O . ALA A 1 326 ? 17.083 12.841 -26.440 1.00 81.00 326 ALA A O 1
ATOM 2489 N N . THR A 1 327 ? 17.572 11.606 -28.253 1.00 81.31 327 THR A N 1
ATOM 2490 C CA . THR A 1 327 ? 17.280 12.626 -29.273 1.00 81.31 327 THR A CA 1
ATOM 2491 C C . THR A 1 327 ? 15.815 12.659 -29.722 1.00 81.31 327 THR A C 1
ATOM 2493 O O . THR A 1 327 ? 15.470 13.440 -30.610 1.00 81.31 327 THR A O 1
ATOM 2496 N N . TRP A 1 328 ? 14.943 11.829 -29.133 1.00 82.50 328 TRP A N 1
ATOM 2497 C CA . TRP A 1 328 ? 13.512 11.844 -29.432 1.00 82.50 328 TRP A CA 1
ATOM 2498 C C . TRP A 1 328 ? 12.909 13.242 -29.224 1.00 82.50 328 TRP A C 1
ATOM 2500 O O . TRP A 1 328 ? 13.210 13.895 -28.220 1.00 82.50 328 TRP A O 1
ATOM 2510 N N . PRO A 1 329 ? 12.061 13.716 -30.159 1.00 75.94 329 PRO A N 1
ATOM 2511 C CA . PRO A 1 329 ? 11.453 15.035 -30.057 1.00 75.94 329 PRO A CA 1
ATOM 2512 C C . PRO A 1 329 ? 10.617 15.128 -28.781 1.00 75.94 329 PRO A C 1
ATOM 2514 O O . PRO A 1 329 ? 9.918 14.178 -28.420 1.00 75.94 329 PRO A O 1
ATOM 2517 N N . GLU A 1 330 ? 10.671 16.274 -28.099 1.00 63.94 330 GLU A N 1
ATOM 2518 C CA . GLU A 1 330 ? 9.807 16.486 -26.941 1.00 63.94 330 GLU A CA 1
ATOM 2519 C C . GLU A 1 330 ? 8.338 16.425 -27.392 1.00 63.94 330 GLU A C 1
ATOM 2521 O O . GLU A 1 330 ? 7.934 17.173 -28.293 1.00 63.94 330 GLU A O 1
ATOM 2526 N N . PRO A 1 331 ? 7.523 15.520 -26.821 1.00 59.81 331 PRO A N 1
ATOM 2527 C CA . PRO A 1 331 ? 6.113 15.454 -27.160 1.00 59.81 331 PRO A CA 1
ATOM 2528 C C . PRO A 1 331 ? 5.444 16.775 -26.769 1.00 59.81 331 PRO A C 1
ATOM 2530 O O . PRO A 1 331 ? 5.716 17.329 -25.703 1.00 59.81 331 PRO A O 1
ATOM 2533 N N . ARG A 1 332 ? 4.570 17.294 -27.644 1.00 51.53 332 ARG A N 1
ATOM 2534 C CA . ARG A 1 332 ? 3.846 18.553 -27.408 1.00 51.53 332 ARG A CA 1
ATOM 2535 C C . ARG A 1 332 ? 3.137 18.482 -26.054 1.00 51.53 332 ARG A C 1
ATOM 2537 O O . ARG A 1 332 ? 2.372 17.556 -25.803 1.00 51.53 332 ARG A O 1
ATOM 2544 N N . SER A 1 333 ? 3.411 19.462 -25.201 1.00 50.16 333 SER A N 1
ATOM 2545 C CA . SER A 1 333 ? 2.924 19.567 -23.828 1.00 50.16 333 SER A CA 1
ATOM 2546 C C . SER A 1 333 ? 1.394 19.648 -23.765 1.00 50.16 333 SER A C 1
ATOM 2548 O O . SER A 1 333 ? 0.801 20.719 -23.849 1.00 50.16 333 SER A O 1
ATOM 2550 N N . GLY A 1 334 ? 0.740 18.501 -23.586 1.00 43.47 334 GLY A N 1
ATOM 2551 C CA . GLY A 1 334 ? -0.612 18.412 -23.045 1.00 43.47 334 GLY A CA 1
ATOM 2552 C C . GLY A 1 334 ? -0.521 18.096 -21.554 1.00 43.47 334 GLY A C 1
ATOM 2553 O O . GLY A 1 334 ? -0.121 16.994 -21.209 1.00 43.47 334 GLY A O 1
ATOM 2554 N N . ASN A 1 335 ? -0.847 19.074 -20.702 1.00 36.94 335 ASN A N 1
ATOM 2555 C CA . ASN A 1 335 ? -0.981 18.991 -19.238 1.00 36.94 335 ASN A CA 1
ATOM 2556 C C . ASN A 1 335 ? 0.070 18.144 -18.493 1.00 36.94 335 ASN A C 1
ATOM 2558 O O . ASN A 1 335 ? -0.115 16.962 -18.218 1.00 36.94 335 ASN A O 1
ATOM 2562 N N . LEU A 1 336 ? 1.141 18.818 -18.073 1.00 42.81 336 LEU A N 1
ATOM 2563 C CA . LEU A 1 336 ? 2.075 18.343 -17.052 1.00 42.81 336 LEU A CA 1
ATOM 2564 C C . LEU A 1 336 ? 1.327 17.969 -15.755 1.00 42.81 336 LEU A C 1
ATOM 2566 O O . LEU A 1 336 ? 0.600 18.812 -15.225 1.00 42.81 336 LEU A O 1
ATOM 2570 N N . PRO A 1 337 ? 1.585 16.807 -15.139 1.00 37.47 337 PRO A N 1
ATOM 2571 C CA . PRO A 1 337 ? 1.714 16.753 -13.694 1.00 37.47 337 PRO A CA 1
ATOM 2572 C C . PRO A 1 337 ? 3.035 17.449 -13.349 1.00 37.47 337 PRO A C 1
ATOM 2574 O O . PRO A 1 337 ? 4.088 17.119 -13.899 1.00 37.47 337 PRO A O 1
ATOM 2577 N N . ILE A 1 338 ? 2.973 18.460 -12.487 1.00 36.41 338 ILE A N 1
ATOM 2578 C CA . ILE A 1 338 ? 4.151 19.150 -11.962 1.00 36.41 338 ILE A CA 1
ATOM 2579 C C . ILE A 1 338 ? 4.905 18.141 -11.087 1.00 36.41 338 ILE A C 1
ATOM 2581 O O . ILE A 1 338 ? 4.582 17.942 -9.922 1.00 36.41 338 ILE A O 1
ATOM 2585 N N . TRP A 1 339 ? 5.880 17.454 -11.674 1.00 47.81 339 TRP A N 1
ATOM 2586 C CA . TRP A 1 339 ? 6.837 16.612 -10.966 1.00 47.81 339 TRP A CA 1
ATOM 2587 C C . TRP A 1 339 ? 8.032 17.479 -10.577 1.00 47.81 339 TRP A C 1
ATOM 2589 O O . TRP A 1 339 ? 9.014 17.512 -11.308 1.00 47.81 339 TRP A O 1
ATOM 2599 N N . CYS A 1 340 ? 7.878 18.260 -9.505 1.00 30.09 340 CYS A N 1
ATOM 2600 C CA . CYS A 1 340 ? 8.930 18.881 -8.687 1.00 30.09 340 CYS A CA 1
ATOM 2601 C C . CYS A 1 340 ? 8.257 19.848 -7.701 1.00 30.09 340 CYS A C 1
ATOM 2603 O O . CYS A 1 340 ? 7.651 20.834 -8.125 1.00 30.09 340 CYS A O 1
ATOM 2605 N N . GLY A 1 341 ? 8.373 19.551 -6.406 1.00 33.47 341 GLY A N 1
ATOM 2606 C CA . GLY A 1 341 ? 7.796 20.299 -5.290 1.00 33.47 341 GLY A CA 1
ATOM 2607 C C . GLY A 1 341 ? 7.574 19.388 -4.100 1.00 33.47 341 GLY A C 1
ATOM 2608 O O . GLY A 1 341 ? 6.570 18.648 -4.144 1.00 33.47 341 GLY A O 1
#

Sequence (341 aa):
MTATAGSARLGPRIAFYEHARALERRHPGIPLPANGEPYPDTDGLGASHSDGRPCDRDGVHTARILDAFLSTSGKNCDVAQLNRELAEHRLPIHRQVAIVEAIGRADPERVRGLARLLTRTSVEEAPTVLGMAMLAEVGSVEDVPLIQTVGLLSGTFGPLAARALARLPDAATNLIWLADRTAGWGRVYLVEAICDLHDSAAEPWLLRKACDGHHLNGYFAHQVARTARMHEAIARPDADTDLVDHTGRLLAILVGSFGMSDSILDYKHAERALAQYLSHVGRLEPNQGRCYAVRTLSEFLSGGAYIRPPDWASLDSLRAGYRSMATWPEPRSGNLPIWCG

pLDDT: mean 88.34, std 16.42, range [30.09, 98.75]

Radius of gyration: 23.72 Å; chains: 1; bounding box: 55×53×65 Å